Protein AF-Q8KK74-F1 (afdb_monomer_lite)

Radius of gyration: 16.55 Å; chains: 1; bounding box: 40×35×44 Å

Structure (mmCIF, N/CA/C/O backbone):
data_AF-Q8KK74-F1
#
_entry.id   AF-Q8KK74-F1
#
loop_
_atom_site.group_PDB
_atom_site.id
_atom_site.type_symbol
_atom_site.label_atom_id
_atom_site.label_alt_id
_atom_site.label_comp_id
_atom_site.label_asym_id
_atom_site.label_entity_id
_atom_site.label_seq_id
_atom_site.pdbx_PDB_ins_code
_atom_site.Cartn_x
_atom_site.Cartn_y
_atom_site.Cartn_z
_atom_site.occupancy
_atom_site.B_iso_or_equiv
_atom_site.auth_seq_id
_atom_site.auth_comp_id
_atom_site.auth_asym_id
_atom_site.auth_atom_id
_atom_site.pdbx_PDB_model_num
ATOM 1 N N . MET A 1 1 ? -18.230 -3.042 16.840 1.00 83.19 1 MET A N 1
ATOM 2 C CA . MET A 1 1 ? -16.998 -2.903 16.042 1.00 83.19 1 MET A CA 1
ATOM 3 C C . MET A 1 1 ? -16.723 -1.422 15.923 1.00 83.19 1 MET A C 1
ATOM 5 O O . MET A 1 1 ? -17.683 -0.658 15.925 1.00 83.19 1 MET A O 1
ATOM 9 N N . ASN A 1 2 ? -15.452 -1.045 15.902 1.00 95.44 2 ASN A N 1
ATOM 10 C CA . ASN A 1 2 ? -15.037 0.342 15.968 1.00 95.44 2 ASN A CA 1
ATOM 11 C C . ASN A 1 2 ? -14.976 0.956 14.569 1.00 95.44 2 ASN A C 1
ATOM 13 O O . ASN A 1 2 ? -14.497 0.286 13.650 1.00 95.44 2 ASN A O 1
ATOM 17 N N . LYS A 1 3 ? -15.427 2.203 14.400 1.00 98.06 3 LYS A N 1
ATOM 18 C CA . LYS A 1 3 ? -15.410 2.914 13.106 1.00 98.06 3 LYS A CA 1
ATOM 19 C C . LYS A 1 3 ? -14.401 4.054 13.098 1.00 98.06 3 LYS A C 1
ATOM 21 O O . LYS A 1 3 ? -14.566 5.030 13.827 1.00 98.06 3 LYS A O 1
ATOM 26 N N . PHE A 1 4 ? -13.410 3.976 12.216 1.00 98.31 4 PHE A N 1
ATOM 27 C CA . PHE A 1 4 ? -12.365 4.992 12.086 1.00 98.31 4 PHE A CA 1
ATOM 28 C C . PHE A 1 4 ? -12.339 5.563 10.679 1.00 98.31 4 PHE A C 1
ATOM 30 O O . PHE A 1 4 ? -12.296 4.812 9.704 1.00 98.31 4 PHE A O 1
ATOM 37 N N . ARG A 1 5 ? -12.350 6.891 10.567 1.00 97.44 5 ARG A N 1
ATOM 38 C CA . ARG A 1 5 ? -12.157 7.562 9.281 1.00 97.44 5 ARG A CA 1
ATOM 39 C C . ARG A 1 5 ? -10.672 7.689 8.993 1.00 97.44 5 ARG A C 1
ATOM 41 O O . ARG A 1 5 ? -9.913 8.079 9.874 1.00 97.44 5 ARG A O 1
ATOM 48 N N . ILE A 1 6 ? -10.286 7.402 7.760 1.00 97.44 6 ILE A N 1
ATOM 49 C CA . ILE A 1 6 ? -8.943 7.658 7.259 1.00 97.44 6 ILE A CA 1
ATOM 50 C C . ILE A 1 6 ? -8.976 8.985 6.506 1.00 97.44 6 ILE A C 1
ATOM 52 O O . ILE A 1 6 ? -9.812 9.184 5.623 1.00 97.44 6 ILE A O 1
ATOM 56 N N . THR A 1 7 ? -8.094 9.901 6.885 1.00 95.44 7 THR A N 1
ATOM 57 C CA . THR A 1 7 ? -7.970 11.227 6.268 1.00 95.44 7 THR A CA 1
ATOM 58 C C . THR A 1 7 ? -6.526 11.491 5.883 1.00 95.44 7 THR A C 1
ATOM 60 O O . THR A 1 7 ? -5.614 10.846 6.392 1.00 95.44 7 THR A O 1
ATOM 63 N N . HIS A 1 8 ? -6.295 12.463 5.010 1.00 92.69 8 HIS A N 1
ATOM 64 C CA . HIS A 1 8 ? -4.955 12.962 4.746 1.00 92.69 8 HIS A CA 1
ATOM 65 C C . HIS A 1 8 ? -4.947 14.492 4.811 1.00 92.69 8 HIS A C 1
ATOM 67 O O . HIS A 1 8 ? -5.739 15.157 4.140 1.00 92.69 8 HIS A O 1
ATOM 73 N N . THR A 1 9 ? -4.019 15.073 5.578 1.00 89.88 9 THR A N 1
ATOM 74 C CA . THR A 1 9 ? -3.885 16.534 5.748 1.00 89.88 9 THR A CA 1
ATOM 75 C C . THR A 1 9 ? -3.858 17.273 4.400 1.00 89.88 9 THR A C 1
ATOM 77 O O . THR A 1 9 ? -4.475 18.330 4.234 1.00 89.88 9 THR A O 1
ATOM 80 N N . TYR A 1 10 ? -3.196 16.671 3.407 1.00 84.50 10 TYR A N 1
ATOM 81 C CA . TYR A 1 10 ? -3.043 17.200 2.047 1.00 84.50 10 TYR A CA 1
ATOM 82 C C . TYR A 1 10 ? -4.032 16.626 1.015 1.00 84.50 10 TYR A C 1
ATOM 84 O O . TYR A 1 10 ? -3.791 16.732 -0.185 1.00 84.50 10 TYR A O 1
ATOM 92 N N . ALA A 1 11 ? -5.137 16.015 1.453 1.00 84.06 11 ALA A N 1
ATOM 93 C CA . ALA A 1 11 ? -6.141 15.452 0.554 1.00 84.06 11 ALA A CA 1
ATOM 94 C C . ALA A 1 11 ? -6.681 16.505 -0.424 1.00 84.06 11 ALA A C 1
ATOM 96 O O . ALA A 1 11 ? -7.220 17.541 -0.019 1.00 84.06 11 ALA A O 1
ATOM 97 N N . ILE A 1 12 ? -6.587 16.207 -1.722 1.00 77.94 12 ILE A N 1
ATOM 98 C CA . ILE A 1 12 ? -7.137 17.062 -2.784 1.00 77.94 12 ILE A CA 1
ATOM 99 C C . ILE A 1 12 ? -8.673 17.006 -2.765 1.00 77.94 12 ILE A C 1
ATOM 101 O O . ILE A 1 12 ? -9.338 18.017 -2.983 1.00 77.94 12 ILE A O 1
ATOM 105 N N . ARG A 1 13 ? -9.252 15.832 -2.471 1.00 80.50 13 ARG A N 1
ATOM 106 C CA . ARG A 1 13 ? -10.704 15.590 -2.446 1.00 80.50 13 ARG A CA 1
ATOM 107 C C . ARG A 1 13 ? -11.219 15.424 -1.020 1.00 80.50 13 ARG A C 1
ATOM 109 O O . ARG A 1 13 ? -11.520 14.324 -0.579 1.00 80.50 13 ARG A O 1
ATOM 116 N N . LYS A 1 14 ? -11.352 16.537 -0.298 1.00 78.50 14 LYS A N 1
ATOM 117 C CA . LYS A 1 14 ? -11.793 16.534 1.112 1.00 78.50 14 LYS A CA 1
ATOM 118 C C . LYS A 1 14 ? -13.230 16.046 1.335 1.00 78.50 14 LYS A C 1
ATOM 120 O O . LYS A 1 14 ? -13.586 15.705 2.463 1.00 78.50 14 LYS A O 1
ATOM 125 N N . ASP A 1 15 ? -14.046 16.039 0.282 1.00 82.94 15 ASP A N 1
ATOM 126 C CA . ASP A 1 15 ? -15.440 15.595 0.349 1.00 82.94 15 ASP A CA 1
ATOM 127 C C . ASP A 1 15 ? -15.602 14.076 0.287 1.00 82.94 15 ASP A C 1
ATOM 129 O O . ASP A 1 15 ? -16.640 13.575 0.746 1.00 82.94 15 ASP A O 1
ATOM 133 N N . ASP A 1 16 ? -14.589 13.367 -0.226 1.00 90.81 16 ASP A N 1
ATOM 134 C CA . ASP A 1 16 ? -14.568 11.912 -0.247 1.00 90.81 16 ASP A CA 1
ATOM 135 C C . ASP A 1 16 ? -14.538 11.383 1.197 1.00 90.81 16 ASP A C 1
ATOM 137 O O . ASP A 1 16 ? -13.915 11.945 2.108 1.00 90.81 16 ASP A O 1
ATOM 141 N N . PHE A 1 17 ? -15.266 10.293 1.423 1.00 95.06 17 PHE A N 1
ATOM 142 C CA . PHE A 1 17 ? -15.373 9.672 2.732 1.00 95.06 17 PHE A CA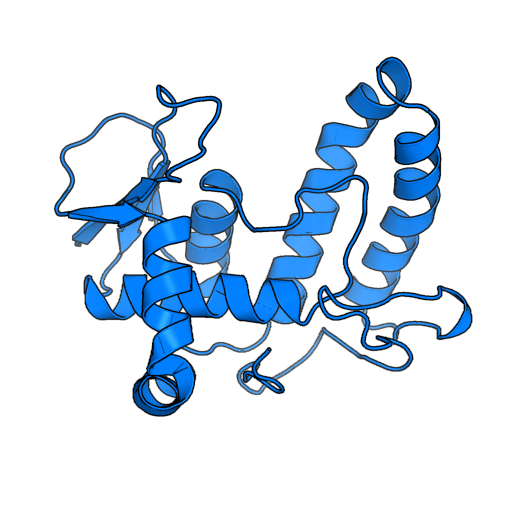 1
ATOM 143 C C . PHE A 1 17 ? -14.773 8.273 2.668 1.00 95.06 17 PHE A C 1
ATOM 145 O O . PHE A 1 17 ? -15.274 7.412 1.953 1.00 95.06 17 PHE A O 1
ATOM 152 N N . TYR A 1 18 ? -13.699 8.058 3.423 1.00 97.12 18 TYR A N 1
ATOM 153 C CA . TYR A 1 18 ? -13.003 6.781 3.514 1.00 97.12 18 TYR A CA 1
ATOM 154 C C . TYR A 1 18 ? -12.904 6.389 4.983 1.00 97.12 18 TYR A C 1
ATOM 156 O O . TYR A 1 18 ? -12.304 7.096 5.791 1.00 97.12 18 TYR A O 1
ATOM 164 N N . ALA A 1 19 ? -13.531 5.282 5.353 1.00 97.94 19 ALA A N 1
ATOM 165 C CA . ALA A 1 19 ? -13.515 4.776 6.714 1.00 97.94 19 ALA A CA 1
ATOM 166 C C . ALA A 1 19 ? -13.423 3.251 6.734 1.00 97.94 19 ALA A C 1
ATOM 168 O O . ALA A 1 19 ? -13.709 2.569 5.748 1.00 97.94 19 ALA A O 1
ATOM 169 N N . ILE A 1 20 ? -13.023 2.727 7.887 1.00 98.44 20 ILE A N 1
ATOM 170 C CA . ILE A 1 20 ? -12.974 1.298 8.169 1.00 98.44 20 ILE A CA 1
ATOM 171 C C . ILE A 1 20 ? -13.778 0.968 9.421 1.00 98.44 20 ILE A C 1
ATOM 173 O O . ILE A 1 20 ? -13.791 1.733 10.386 1.00 98.44 20 ILE A O 1
ATOM 177 N N . GLU A 1 21 ? -14.404 -0.202 9.420 1.00 98.50 21 GLU A N 1
ATOM 178 C CA . GLU A 1 21 ? -14.995 -0.826 10.599 1.00 98.50 21 GLU A CA 1
ATOM 179 C C . GLU A 1 21 ? -14.202 -2.082 10.978 1.00 98.50 21 GLU A C 1
ATOM 181 O O . GLU A 1 21 ? -13.965 -2.965 10.155 1.00 98.50 21 GLU A O 1
ATOM 186 N N . THR A 1 22 ? -13.737 -2.156 12.225 1.00 98.06 22 THR A N 1
ATOM 187 C CA . THR A 1 22 ? -12.794 -3.192 12.676 1.00 98.06 22 THR A CA 1
ATOM 188 C C . THR A 1 22 ? -12.950 -3.502 14.164 1.00 98.06 22 THR A C 1
ATOM 190 O O . THR A 1 22 ? -13.536 -2.737 14.923 1.00 98.06 22 THR A O 1
ATOM 193 N N . THR A 1 23 ? -12.436 -4.642 14.620 1.00 97.62 23 THR A N 1
ATOM 194 C CA . THR A 1 23 ? -12.325 -4.958 16.055 1.00 97.62 23 THR A CA 1
ATOM 195 C C . THR A 1 23 ? -11.073 -4.362 16.700 1.00 97.62 23 THR A C 1
ATOM 197 O O . THR A 1 23 ? -10.929 -4.429 17.918 1.00 97.62 23 THR A O 1
ATOM 200 N N . MET A 1 24 ? -10.158 -3.803 15.902 1.00 97.44 24 MET A N 1
ATOM 201 C CA . MET A 1 24 ? -8.934 -3.169 16.390 1.00 97.44 24 MET A CA 1
ATOM 202 C C . MET A 1 24 ? -9.250 -1.909 17.205 1.00 97.44 24 MET A C 1
ATOM 204 O O . MET A 1 24 ? -10.192 -1.171 16.907 1.00 97.44 24 MET A O 1
ATOM 208 N N . SER A 1 25 ? -8.448 -1.643 18.234 1.00 97.31 25 SER A N 1
ATOM 209 C CA . SER A 1 25 ? -8.489 -0.371 18.961 1.00 97.31 25 SER A CA 1
ATOM 210 C C . SER A 1 25 ? -7.903 0.768 18.121 1.00 97.31 25 SER A C 1
ATOM 212 O O . SER A 1 25 ? -7.136 0.526 17.187 1.00 97.31 25 SER A O 1
ATOM 214 N N . LEU A 1 26 ? -8.182 2.024 18.491 1.00 96.81 26 LEU A N 1
ATOM 215 C CA . LEU A 1 26 ? -7.591 3.191 17.823 1.00 96.81 26 LEU A CA 1
ATOM 216 C C . LEU A 1 26 ? -6.053 3.131 17.806 1.00 96.81 26 LEU A C 1
ATOM 218 O O . LEU A 1 26 ? -5.433 3.438 16.792 1.00 96.81 26 LEU A O 1
ATOM 222 N N . ARG A 1 27 ? -5.423 2.683 18.903 1.00 95.62 27 ARG A N 1
ATOM 223 C CA . ARG A 1 27 ? -3.962 2.522 18.965 1.00 95.62 27 ARG A CA 1
ATOM 224 C C . ARG A 1 27 ? -3.470 1.502 17.942 1.00 95.62 27 ARG A C 1
ATOM 226 O O . ARG A 1 27 ? -2.526 1.793 17.216 1.00 95.62 27 ARG A O 1
ATOM 233 N N . GLN A 1 28 ? -4.129 0.349 17.852 1.00 97.06 28 GLN A N 1
ATOM 234 C CA . GLN A 1 28 ? -3.775 -0.682 16.878 1.00 97.06 28 GLN A CA 1
ATOM 235 C C . GLN A 1 28 ? -3.965 -0.193 15.440 1.00 97.06 28 GLN A C 1
ATOM 237 O O . GLN A 1 28 ? -3.129 -0.494 14.596 1.00 97.06 28 GLN A O 1
ATOM 242 N N . VAL A 1 29 ? -5.018 0.583 15.157 1.00 97.62 29 VAL A N 1
ATOM 243 C CA . VAL A 1 29 ? -5.223 1.184 13.830 1.00 97.62 29 VAL A CA 1
ATOM 244 C C . VAL A 1 29 ? -4.126 2.197 13.510 1.00 97.62 29 VAL A C 1
ATOM 246 O O . VAL A 1 29 ? -3.545 2.113 12.435 1.00 97.62 29 VAL A O 1
ATOM 249 N N . ASN A 1 30 ? -3.769 3.089 14.439 1.00 96.62 30 ASN A N 1
ATOM 250 C CA . ASN A 1 30 ? -2.662 4.033 14.243 1.00 96.62 30 ASN A CA 1
ATOM 251 C C . ASN A 1 30 ? -1.343 3.313 13.922 1.00 96.62 30 ASN A C 1
ATOM 253 O O . ASN A 1 30 ? -0.663 3.663 12.957 1.00 96.62 30 ASN A O 1
ATOM 257 N N . VAL A 1 31 ? -1.005 2.270 14.688 1.00 96.00 31 VAL A N 1
ATOM 258 C CA . VAL A 1 31 ? 0.207 1.471 14.451 1.00 96.00 31 VAL A CA 1
ATOM 259 C C . VAL A 1 31 ? 0.127 0.744 13.107 1.00 96.00 31 VAL A C 1
ATOM 261 O O . VAL A 1 31 ? 1.095 0.767 12.354 1.00 96.00 31 VAL A O 1
ATOM 264 N N . ALA A 1 32 ? -1.022 0.155 12.764 1.00 96.94 32 ALA A N 1
ATOM 265 C CA . ALA A 1 32 ? -1.195 -0.568 11.508 1.00 96.94 32 ALA A CA 1
ATOM 266 C C . ALA A 1 32 ? -1.088 0.335 10.278 1.00 96.94 32 ALA A C 1
ATOM 268 O O . ALA A 1 32 ? -0.391 -0.005 9.327 1.00 96.94 32 ALA A O 1
ATOM 269 N N . VAL A 1 33 ? -1.722 1.505 10.319 1.00 96.94 33 VAL A N 1
ATOM 270 C CA . VAL A 1 33 ? -1.661 2.499 9.244 1.00 96.94 33 VAL A CA 1
ATOM 271 C C . VAL A 1 33 ? -0.229 3.001 9.044 1.00 96.94 33 VAL A C 1
ATOM 273 O O . VAL A 1 33 ? 0.247 3.045 7.912 1.00 96.94 33 VAL A O 1
ATOM 276 N N . ALA A 1 34 ? 0.491 3.315 10.125 1.00 95.06 34 ALA A N 1
ATOM 277 C CA . ALA A 1 34 ? 1.889 3.735 10.027 1.00 95.06 34 ALA A CA 1
ATOM 278 C C . ALA A 1 34 ? 2.787 2.610 9.498 1.00 95.06 34 ALA A C 1
ATOM 280 O O . ALA A 1 34 ? 3.619 2.842 8.627 1.00 95.06 34 ALA A O 1
ATOM 281 N N . TYR A 1 35 ? 2.580 1.380 9.973 1.00 95.88 35 TYR A N 1
ATOM 282 C CA . TYR A 1 35 ? 3.291 0.208 9.477 1.00 95.88 35 TYR A CA 1
ATOM 283 C C . TYR A 1 35 ? 3.095 0.015 7.969 1.00 95.88 35 TYR A C 1
ATOM 285 O O . TYR A 1 35 ? 4.087 -0.147 7.266 1.00 95.88 35 TYR A O 1
ATOM 293 N N . LEU A 1 36 ? 1.867 0.110 7.444 1.00 96.38 36 LEU A N 1
ATOM 294 C CA . LEU A 1 36 ? 1.625 0.021 5.997 1.00 96.38 36 LEU A CA 1
ATOM 295 C C . LEU A 1 36 ? 2.400 1.093 5.218 1.00 96.38 36 LEU A C 1
ATOM 297 O O . LEU A 1 36 ? 3.001 0.779 4.192 1.00 96.38 36 LEU A O 1
ATOM 301 N N . GLN A 1 37 ? 2.440 2.328 5.726 1.00 94.25 37 GLN A N 1
ATOM 302 C CA . GLN A 1 37 ? 3.200 3.419 5.113 1.00 94.25 37 GLN A CA 1
ATOM 303 C C . GLN A 1 37 ? 4.715 3.150 5.128 1.00 94.25 37 GLN A C 1
ATOM 305 O O . GLN A 1 37 ? 5.391 3.348 4.121 1.00 94.25 37 GLN A O 1
ATOM 310 N N . PHE A 1 38 ? 5.259 2.658 6.244 1.00 93.69 38 PHE A N 1
ATOM 311 C CA . PHE A 1 38 ? 6.677 2.309 6.341 1.00 93.69 38 PHE A CA 1
ATOM 312 C C . PHE A 1 38 ? 7.049 1.131 5.434 1.00 93.69 38 PHE A C 1
ATOM 314 O O . PHE A 1 38 ? 8.098 1.152 4.794 1.00 93.69 38 PHE A O 1
ATOM 321 N N . MET A 1 39 ? 6.186 0.115 5.348 1.00 94.31 39 MET A N 1
ATOM 322 C CA . MET A 1 39 ? 6.386 -1.006 4.431 1.00 94.31 39 MET A CA 1
ATOM 323 C C . MET A 1 39 ? 6.344 -0.538 2.978 1.00 94.31 39 MET A C 1
ATOM 325 O O . MET A 1 39 ? 7.214 -0.924 2.208 1.00 94.31 39 MET A O 1
ATOM 329 N N . HIS A 1 40 ? 5.404 0.343 2.618 1.00 95.00 40 HIS A N 1
ATOM 330 C CA . HIS A 1 40 ? 5.335 0.944 1.286 1.00 95.00 40 HIS A CA 1
ATOM 331 C C . HIS A 1 40 ? 6.649 1.628 0.891 1.00 95.00 40 HIS A C 1
ATOM 333 O O . HIS A 1 40 ? 7.157 1.398 -0.200 1.00 95.00 40 HIS A O 1
ATOM 339 N N . PHE A 1 41 ? 7.249 2.406 1.789 1.00 92.44 41 PHE A N 1
ATOM 340 C CA . PHE A 1 41 ? 8.514 3.082 1.502 1.00 92.44 41 PHE A CA 1
ATOM 341 C C . PHE A 1 41 ? 9.719 2.135 1.356 1.00 92.44 41 PHE A C 1
ATOM 343 O O . PHE A 1 41 ? 10.687 2.499 0.694 1.00 92.44 41 PHE A O 1
ATOM 350 N N . ASN A 1 42 ? 9.654 0.922 1.918 1.00 91.19 42 ASN A N 1
ATOM 351 C CA . ASN A 1 42 ? 10.663 -0.132 1.735 1.00 91.19 42 ASN A CA 1
ATOM 352 C C . ASN A 1 42 ? 10.474 -0.934 0.427 1.00 91.19 42 ASN A C 1
ATOM 354 O O . ASN A 1 42 ? 11.281 -1.816 0.118 1.00 91.19 42 ASN A O 1
ATOM 358 N N . LEU A 1 43 ? 9.405 -0.672 -0.328 1.00 94.25 43 LEU A N 1
ATOM 359 C CA . LEU A 1 43 ? 9.117 -1.309 -1.613 1.00 94.25 43 LEU A CA 1
ATOM 360 C C . LEU A 1 43 ? 9.587 -0.434 -2.785 1.00 94.25 43 LEU A C 1
ATOM 362 O O . LEU A 1 43 ? 9.809 0.762 -2.602 1.00 94.25 43 LEU A O 1
ATOM 366 N N . PRO A 1 44 ? 9.733 -1.011 -3.996 1.00 94.88 44 PRO A N 1
ATOM 367 C CA . PRO A 1 44 ? 10.053 -0.253 -5.199 1.00 94.88 44 PRO A CA 1
ATOM 368 C C . PRO A 1 44 ? 9.115 0.939 -5.405 1.00 94.88 44 PRO A C 1
ATOM 370 O O . PRO A 1 44 ? 7.893 0.786 -5.381 1.00 94.88 44 PRO A O 1
ATOM 373 N N . SER A 1 45 ? 9.703 2.107 -5.651 1.00 93.56 45 SER A N 1
ATOM 374 C CA . SER A 1 45 ? 8.980 3.331 -5.991 1.00 93.56 45 SER A CA 1
ATOM 375 C C . SER A 1 45 ? 8.756 3.442 -7.502 1.00 93.56 45 SER A C 1
ATOM 377 O O . SER A 1 45 ? 9.572 2.991 -8.311 1.00 93.56 45 SER A O 1
ATOM 379 N N . PHE A 1 46 ? 7.628 4.034 -7.894 1.00 95.31 46 PHE A N 1
ATOM 380 C CA . PHE A 1 46 ? 7.227 4.179 -9.293 1.00 95.31 46 PHE A CA 1
ATOM 381 C C . PHE A 1 46 ? 6.709 5.596 -9.539 1.00 95.31 46 PHE A C 1
ATOM 383 O O . PHE A 1 46 ? 5.757 6.012 -8.885 1.00 95.31 46 PHE A O 1
ATOM 390 N N . ASN A 1 47 ? 7.271 6.327 -10.507 1.00 93.69 47 ASN A N 1
ATOM 391 C CA . ASN A 1 47 ? 6.957 7.755 -10.683 1.00 93.69 47 ASN A CA 1
ATOM 392 C C . ASN A 1 47 ? 5.530 8.003 -11.184 1.00 93.69 47 ASN A C 1
ATOM 394 O O . ASN A 1 47 ? 5.012 9.115 -11.097 1.00 93.69 47 ASN A O 1
ATOM 398 N N . PHE A 1 48 ? 4.905 6.984 -11.775 1.00 94.25 48 PHE A N 1
ATOM 399 C CA . PHE A 1 48 ? 3.526 7.061 -12.242 1.00 94.25 48 PHE A CA 1
ATOM 400 C C . PHE A 1 48 ? 2.495 6.849 -11.121 1.00 94.25 48 PHE A C 1
ATOM 402 O O . PHE A 1 48 ? 1.300 6.968 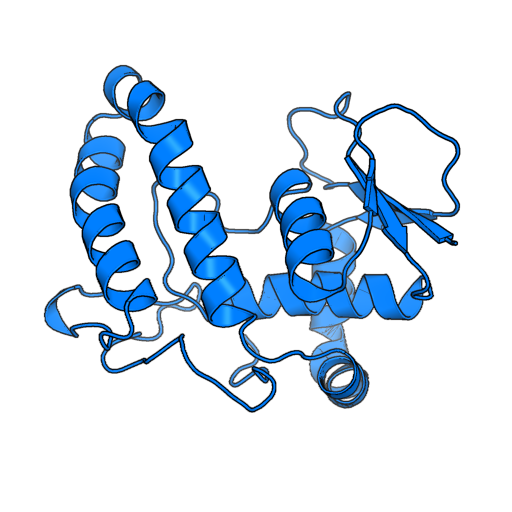-11.386 1.00 94.25 48 PHE A O 1
ATOM 409 N N . LEU A 1 49 ? 2.929 6.541 -9.894 1.00 93.75 49 LEU A N 1
ATOM 410 C CA . LEU A 1 49 ? 2.089 6.405 -8.701 1.00 93.75 49 LEU A CA 1
ATOM 411 C C . LEU A 1 49 ? 2.445 7.481 -7.669 1.00 93.75 49 LEU A C 1
ATOM 413 O O . LEU A 1 49 ? 3.456 8.169 -7.793 1.00 93.75 49 LEU A O 1
ATOM 417 N N . ASN A 1 50 ? 1.590 7.636 -6.656 1.00 88.50 50 ASN A N 1
ATOM 418 C CA . ASN A 1 50 ? 1.886 8.522 -5.534 1.00 88.50 50 ASN A CA 1
ATOM 419 C C . ASN A 1 50 ? 3.094 7.998 -4.748 1.00 88.50 50 ASN A C 1
ATOM 421 O O . ASN A 1 50 ? 3.320 6.793 -4.646 1.00 88.50 50 ASN A O 1
ATOM 425 N N . ASP A 1 51 ? 3.842 8.923 -4.162 1.00 85.19 51 ASP A N 1
ATOM 426 C CA . ASP A 1 51 ? 5.002 8.646 -3.321 1.00 85.19 51 ASP A CA 1
ATOM 427 C C . ASP A 1 51 ? 4.629 8.034 -1.963 1.00 85.19 51 ASP A C 1
ATOM 429 O O . ASP A 1 51 ? 5.465 7.378 -1.348 1.00 85.19 51 ASP A O 1
ATOM 433 N N . GLY A 1 52 ? 3.376 8.171 -1.520 1.00 89.62 52 GLY A N 1
ATOM 434 C CA . GLY A 1 52 ? 2.821 7.526 -0.329 1.00 89.62 52 GLY A CA 1
ATOM 435 C C . GLY A 1 52 ? 1.432 6.917 -0.544 1.00 89.62 52 GLY A C 1
ATOM 436 O O . GLY A 1 52 ? 0.796 7.131 -1.578 1.00 89.62 52 GLY A O 1
ATOM 437 N N . LEU A 1 53 ? 0.947 6.170 0.456 1.00 93.19 53 LEU A N 1
ATOM 438 C CA . LEU A 1 53 ? -0.408 5.623 0.438 1.00 93.19 53 LEU A CA 1
ATOM 439 C C . LEU A 1 53 ? -1.412 6.748 0.713 1.00 93.19 53 LEU A C 1
ATOM 441 O O . LEU A 1 53 ? -1.289 7.472 1.701 1.00 93.19 53 LEU A O 1
ATOM 445 N N . CYS A 1 54 ? -2.426 6.877 -0.139 1.00 93.31 54 CYS A N 1
ATOM 446 C CA . CYS A 1 54 ? -3.563 7.760 0.108 1.00 93.31 54 CYS A CA 1
ATOM 447 C C . CYS A 1 54 ? -4.675 7.043 0.887 1.00 93.31 54 CYS A C 1
ATOM 449 O O . CYS A 1 54 ? -4.607 5.848 1.180 1.00 93.31 54 CYS A O 1
ATOM 451 N N . GLU A 1 55 ? -5.736 7.771 1.228 1.00 95.19 55 GLU A N 1
ATOM 452 C CA . GLU A 1 55 ? -6.832 7.265 2.055 1.00 95.19 55 GLU A CA 1
ATOM 453 C C . GLU A 1 55 ? -7.492 6.022 1.456 1.00 95.19 55 GLU A C 1
ATOM 455 O O . GLU A 1 55 ? -7.731 5.049 2.173 1.00 95.19 55 GLU A O 1
ATOM 460 N N . LEU A 1 56 ? -7.733 6.032 0.139 1.00 94.12 56 LEU A N 1
ATOM 461 C CA . LEU A 1 56 ? -8.290 4.887 -0.582 1.00 94.12 56 LEU A CA 1
ATOM 462 C C . LEU A 1 56 ? -7.358 3.669 -0.504 1.00 94.12 56 LEU A C 1
ATOM 464 O O . LEU A 1 56 ? -7.827 2.548 -0.304 1.00 94.12 56 LEU A O 1
ATOM 468 N N . ASP A 1 57 ? -6.049 3.883 -0.635 1.00 95.62 57 ASP A N 1
ATOM 469 C CA . ASP A 1 57 ? -5.064 2.802 -0.579 1.00 95.62 57 ASP A CA 1
ATOM 470 C C . ASP A 1 57 ? -5.076 2.147 0.802 1.00 95.62 57 ASP A C 1
ATOM 472 O O . ASP A 1 57 ? -5.151 0.923 0.927 1.00 95.62 57 ASP A O 1
ATOM 476 N N . VAL A 1 58 ? -5.085 2.968 1.853 1.00 96.94 58 VAL A N 1
ATOM 477 C CA . VAL A 1 58 ? -5.069 2.490 3.234 1.00 96.94 58 VAL A CA 1
ATOM 478 C C . VAL A 1 58 ? -6.336 1.713 3.573 1.00 96.94 58 VAL A C 1
ATOM 480 O O . VAL A 1 58 ? -6.219 0.636 4.152 1.00 96.94 58 VAL A O 1
ATOM 483 N N . ILE A 1 59 ? -7.538 2.166 3.196 1.00 97.69 59 ILE A N 1
ATOM 484 C CA . ILE A 1 59 ? -8.760 1.391 3.494 1.00 97.69 59 ILE A CA 1
ATOM 485 C C . ILE A 1 59 ? -8.784 0.038 2.763 1.00 97.69 59 ILE A C 1
ATOM 487 O O . ILE A 1 59 ? -9.222 -0.958 3.343 1.00 97.69 59 ILE A O 1
ATOM 491 N N . VAL A 1 60 ? -8.266 -0.029 1.529 1.00 97.81 60 VAL A N 1
ATOM 492 C CA . VAL A 1 60 ? -8.179 -1.276 0.750 1.00 97.81 60 VAL A CA 1
ATOM 493 C C . VAL A 1 60 ? -7.171 -2.233 1.380 1.00 97.81 60 VAL A C 1
ATOM 495 O O . VAL A 1 60 ? -7.465 -3.416 1.558 1.00 97.81 60 VAL A O 1
ATOM 498 N N . LEU A 1 61 ? -6.001 -1.732 1.775 1.00 98.12 61 LEU A N 1
ATOM 499 C CA . LEU A 1 61 ? -4.974 -2.535 2.435 1.00 98.12 61 LEU A CA 1
ATOM 500 C C . LEU A 1 61 ? -5.414 -2.986 3.831 1.00 98.12 61 LEU A C 1
ATOM 502 O O . LEU A 1 61 ? -5.198 -4.141 4.193 1.00 98.12 61 LEU A O 1
ATOM 506 N N . MET A 1 62 ? -6.103 -2.129 4.588 1.00 98.31 62 MET A N 1
ATOM 507 C CA . MET A 1 62 ? -6.664 -2.491 5.891 1.00 98.31 62 MET A CA 1
ATOM 508 C C . MET A 1 62 ? -7.708 -3.606 5.774 1.00 98.31 62 MET A C 1
ATOM 510 O O . MET A 1 62 ? -7.734 -4.521 6.600 1.00 98.31 62 MET A O 1
ATOM 514 N N . HIS A 1 63 ? -8.530 -3.573 4.724 1.00 98.00 63 HIS A N 1
ATOM 515 C CA . HIS A 1 63 ? -9.443 -4.664 4.399 1.00 98.00 63 HIS A CA 1
ATOM 516 C C . HIS A 1 63 ? -8.696 -5.950 4.044 1.00 98.00 63 HIS A C 1
ATOM 518 O O . HIS A 1 63 ? -8.944 -6.996 4.641 1.00 98.00 63 HIS A O 1
ATOM 524 N N . ARG A 1 64 ? -7.749 -5.868 3.106 1.00 96.75 64 ARG A N 1
ATOM 525 C CA . ARG A 1 64 ? -7.022 -7.026 2.574 1.00 96.75 64 ARG A CA 1
ATOM 526 C C . ARG A 1 64 ? -6.169 -7.732 3.631 1.00 96.75 64 ARG A C 1
ATOM 528 O O . ARG A 1 64 ? -6.126 -8.956 3.648 1.00 96.75 64 ARG A O 1
ATOM 535 N N . ILE A 1 65 ? -5.502 -6.973 4.499 1.00 96.75 65 ILE A N 1
ATOM 536 C CA . ILE A 1 65 ? -4.495 -7.492 5.437 1.00 96.75 65 ILE A CA 1
ATOM 537 C C . ILE A 1 65 ? -5.100 -7.784 6.816 1.00 96.75 65 ILE A C 1
ATOM 539 O O . ILE A 1 65 ? -4.746 -8.782 7.444 1.00 96.75 65 ILE A O 1
ATOM 543 N N . TYR A 1 66 ? -6.019 -6.938 7.296 1.00 96.88 66 TYR A N 1
ATOM 544 C CA . TYR A 1 66 ? -6.585 -7.046 8.650 1.00 96.88 66 TYR A CA 1
ATOM 545 C C . TYR A 1 66 ? -8.071 -7.413 8.672 1.00 96.88 66 TYR A C 1
ATOM 547 O O . TYR A 1 66 ? -8.650 -7.508 9.753 1.00 96.88 66 TYR A O 1
ATOM 555 N N . GLY A 1 67 ? -8.705 -7.618 7.514 1.00 97.00 67 GLY A N 1
ATOM 556 C CA . GLY A 1 67 ? -10.121 -7.980 7.431 1.00 97.00 67 GLY A CA 1
ATOM 557 C C . GLY A 1 67 ? -11.073 -6.852 7.835 1.00 97.00 67 GLY A C 1
ATOM 558 O O . GLY A 1 67 ? -12.222 -7.122 8.181 1.00 97.00 67 GLY A O 1
ATOM 559 N N . ALA A 1 68 ? -10.615 -5.596 7.825 1.00 98.00 68 ALA A N 1
ATOM 560 C CA . ALA A 1 68 ? -11.471 -4.456 8.131 1.00 98.00 68 ALA A CA 1
ATOM 561 C C . ALA A 1 68 ? -12.588 -4.307 7.082 1.00 98.00 68 ALA A C 1
ATOM 563 O O . ALA A 1 68 ? -12.379 -4.553 5.895 1.00 98.00 68 ALA A O 1
ATOM 564 N N . TYR A 1 69 ? -13.781 -3.892 7.493 1.00 98.31 69 TYR A N 1
ATOM 565 C CA . TYR A 1 69 ? -14.873 -3.607 6.568 1.00 98.31 69 TYR A CA 1
ATOM 566 C C . TYR A 1 69 ? -14.741 -2.183 6.019 1.00 98.31 69 TYR A C 1
ATOM 568 O O . TYR A 1 69 ? -14.563 -1.240 6.788 1.00 98.31 69 TYR A O 1
ATOM 576 N N . VAL A 1 70 ? -14.809 -2.027 4.696 1.00 98.06 70 VAL A N 1
ATOM 577 C CA . VAL A 1 70 ? -14.654 -0.729 4.022 1.00 98.06 70 VAL A CA 1
ATOM 578 C C . VAL A 1 70 ? -15.968 0.041 4.038 1.00 98.06 70 VAL A C 1
ATOM 580 O O . VAL A 1 70 ? -17.009 -0.495 3.666 1.00 98.06 70 VAL A O 1
ATOM 583 N N . ILE A 1 71 ? -15.905 1.320 4.404 1.00 97.44 71 ILE A N 1
ATOM 584 C CA . ILE A 1 71 ? -17.044 2.233 4.400 1.00 97.44 71 ILE A CA 1
ATOM 585 C C . ILE A 1 71 ? -16.693 3.464 3.564 1.00 97.44 71 ILE A C 1
ATOM 587 O O . ILE A 1 71 ? -15.756 4.194 3.886 1.00 97.44 71 ILE A O 1
ATOM 591 N N . THR A 1 72 ? -17.476 3.713 2.514 1.00 95.50 72 THR A N 1
ATOM 592 C CA . THR A 1 72 ? -17.342 4.904 1.655 1.00 95.50 72 THR A CA 1
ATOM 593 C C . THR A 1 72 ? -18.509 5.882 1.777 1.00 95.50 72 THR A C 1
ATOM 595 O O . THR A 1 72 ? -18.431 7.010 1.298 1.00 95.50 72 THR A O 1
ATOM 598 N N . ASP A 1 73 ? -19.588 5.474 2.445 1.00 94.88 73 ASP A N 1
ATOM 599 C CA . ASP A 1 73 ? -20.731 6.334 2.734 1.00 94.88 73 ASP A CA 1
ATOM 600 C C . ASP A 1 73 ? -20.550 7.037 4.077 1.00 94.88 73 ASP A C 1
ATOM 602 O O . ASP A 1 73 ? -20.060 6.456 5.049 1.00 94.88 73 ASP A O 1
ATOM 606 N N . ARG A 1 74 ? -20.990 8.297 4.156 1.00 94.00 74 ARG A N 1
ATOM 607 C CA . ARG A 1 74 ? -20.895 9.085 5.390 1.00 94.00 74 ARG A CA 1
ATOM 608 C C . ARG A 1 74 ? -21.672 8.404 6.518 1.00 94.00 74 ARG A C 1
ATOM 610 O O . ARG A 1 74 ? -22.887 8.242 6.448 1.00 94.00 74 ARG A O 1
ATOM 617 N N . THR A 1 75 ? -20.962 8.071 7.588 1.00 94.06 75 THR A N 1
ATOM 618 C CA . THR A 1 75 ? -21.500 7.458 8.809 1.00 94.06 75 THR A CA 1
ATOM 619 C C . THR A 1 75 ? -20.909 8.145 10.037 1.00 94.06 75 THR A C 1
ATOM 621 O O . THR A 1 75 ? -19.884 8.819 9.949 1.00 94.06 75 THR A O 1
ATOM 624 N N . ALA A 1 76 ? -21.528 7.942 11.201 1.00 95.69 76 ALA A N 1
ATOM 625 C CA . ALA A 1 76 ? -20.887 8.250 12.473 1.00 95.69 76 ALA A CA 1
ATOM 626 C C . ALA A 1 76 ? -19.590 7.434 12.630 1.00 95.69 76 ALA A C 1
ATOM 628 O O . ALA A 1 76 ? -19.564 6.241 12.303 1.00 95.69 76 ALA A O 1
ATOM 629 N N . ILE A 1 77 ? -18.547 8.098 13.127 1.00 96.94 77 ILE A N 1
ATOM 630 C CA . ILE A 1 77 ? -17.205 7.559 13.374 1.00 96.94 77 ILE A CA 1
ATOM 631 C C . ILE A 1 77 ? -16.812 7.816 14.828 1.00 96.94 77 ILE A C 1
ATOM 633 O O . ILE A 1 77 ? -17.314 8.750 15.452 1.00 96.94 77 ILE A O 1
ATOM 637 N N . GLU A 1 78 ? -15.905 7.004 15.357 1.00 96.75 78 GLU A N 1
ATOM 638 C CA . GLU A 1 78 ? -15.351 7.182 16.702 1.00 96.75 78 GLU A CA 1
ATOM 639 C C . GLU A 1 78 ? -14.164 8.134 16.718 1.00 96.75 78 GLU A C 1
ATOM 641 O O . GLU A 1 78 ? -14.024 8.932 17.642 1.00 96.75 78 GLU A O 1
ATOM 646 N N . ALA A 1 79 ? -13.303 8.041 15.707 1.00 96.81 79 ALA A N 1
ATOM 647 C CA . ALA A 1 79 ? -12.132 8.890 15.574 1.00 96.81 79 ALA A CA 1
ATOM 648 C C . ALA A 1 79 ? -11.665 8.972 14.117 1.00 96.81 79 ALA A C 1
ATOM 650 O O . ALA A 1 79 ? -12.042 8.154 13.270 1.00 96.81 79 ALA A O 1
ATOM 651 N N . GLU A 1 80 ? -10.817 9.960 13.853 1.00 96.44 80 GLU A N 1
ATOM 652 C CA . GLU A 1 80 ? -10.095 10.118 12.595 1.00 96.44 80 GLU A CA 1
ATOM 653 C C . GLU A 1 80 ? -8.633 9.691 12.782 1.00 96.44 80 GLU A C 1
ATOM 655 O O . GLU A 1 80 ? -8.032 9.921 13.835 1.00 96.44 80 GLU A O 1
ATOM 660 N N . VAL A 1 81 ? -8.073 9.062 11.753 1.00 97.06 81 VAL A N 1
ATOM 661 C CA . VAL A 1 81 ? -6.654 8.731 11.634 1.00 97.06 81 VAL A CA 1
ATOM 662 C C . VAL A 1 81 ? -6.131 9.465 10.411 1.00 97.06 81 VAL A C 1
ATOM 664 O O . VAL A 1 81 ? -6.396 9.065 9.275 1.00 97.06 81 VAL A O 1
ATOM 667 N N . ASP A 1 82 ? -5.410 10.557 10.655 1.00 96.31 82 ASP A N 1
ATOM 668 C CA . ASP A 1 82 ? -4.774 11.317 9.587 1.00 96.31 82 ASP A CA 1
ATOM 669 C C . ASP A 1 82 ? -3.448 10.673 9.196 1.00 96.31 82 ASP A C 1
ATOM 671 O O . ASP A 1 82 ? -2.561 10.518 10.034 1.00 96.31 82 ASP A O 1
ATOM 675 N N . LEU A 1 83 ? -3.309 10.297 7.928 1.00 94.88 83 LEU A N 1
ATOM 676 C CA . LEU A 1 83 ? -2.156 9.562 7.418 1.00 94.88 83 LEU A CA 1
ATOM 677 C C . LEU A 1 83 ? -0.840 10.318 7.619 1.00 94.88 83 LEU A C 1
ATOM 679 O O . LEU A 1 83 ? 0.127 9.723 8.093 1.00 94.88 83 LEU A O 1
ATOM 683 N N . TYR A 1 84 ? -0.815 11.620 7.319 1.00 91.50 84 TYR A N 1
ATOM 684 C CA . TYR A 1 84 ? 0.393 12.436 7.434 1.00 91.50 84 TYR A CA 1
ATOM 685 C C . TYR A 1 84 ? 0.800 12.608 8.899 1.00 91.50 84 TYR A C 1
ATOM 687 O O . TYR A 1 84 ? 1.929 12.290 9.276 1.00 91.50 84 TYR A O 1
ATOM 695 N N . VAL A 1 85 ? -0.144 13.040 9.743 1.00 92.75 85 VAL A N 1
ATOM 696 C CA . VAL A 1 85 ? 0.121 13.256 11.174 1.00 92.75 85 VAL A CA 1
ATOM 697 C C . VAL A 1 85 ? 0.498 11.945 11.862 1.00 92.75 85 VAL A C 1
ATOM 699 O O . VAL A 1 85 ? 1.425 11.915 12.671 1.00 92.75 85 VAL A O 1
ATOM 702 N N . ASN A 1 86 ? -0.195 10.848 11.549 1.00 92.38 86 ASN A N 1
ATOM 703 C CA . ASN A 1 86 ? 0.091 9.550 12.145 1.00 92.38 86 ASN A CA 1
ATOM 704 C C . ASN A 1 86 ? 1.475 9.038 11.730 1.00 92.38 86 ASN A C 1
ATOM 706 O O . ASN A 1 86 ? 2.224 8.579 12.592 1.00 92.38 86 ASN A O 1
ATOM 710 N N . TRP A 1 87 ? 1.833 9.142 10.446 1.00 90.75 87 TRP A N 1
ATOM 711 C CA . TRP A 1 87 ? 3.163 8.767 9.969 1.00 90.75 87 TRP A CA 1
ATOM 712 C C . TRP A 1 87 ? 4.262 9.564 10.678 1.00 90.75 87 TRP A C 1
ATOM 714 O O . TRP A 1 87 ? 5.165 8.956 11.250 1.00 90.75 87 TRP A O 1
ATOM 724 N N . GLU A 1 88 ? 4.150 10.895 10.719 1.00 90.12 88 GLU A N 1
ATOM 725 C CA . GLU A 1 88 ? 5.136 11.774 11.359 1.00 90.12 88 GLU A CA 1
ATOM 726 C C . GLU A 1 88 ? 5.303 11.429 12.849 1.00 90.12 88 GLU A C 1
ATOM 728 O O . GLU A 1 88 ? 6.415 11.203 13.333 1.00 90.12 88 GLU A O 1
ATOM 733 N N . GLN A 1 89 ? 4.189 11.290 13.575 1.00 90.56 89 GLN A N 1
ATOM 734 C CA . GLN A 1 89 ? 4.205 10.960 15.001 1.00 90.56 89 GLN A CA 1
ATOM 735 C C . GLN A 1 89 ? 4.807 9.582 15.291 1.00 90.56 89 GLN A C 1
ATOM 737 O O . GLN A 1 89 ? 5.606 9.449 16.225 1.00 90.56 89 GLN A O 1
ATOM 742 N N . GLN A 1 90 ? 4.418 8.555 14.525 1.00 87.81 90 GLN A N 1
ATOM 743 C CA . GLN A 1 90 ? 4.950 7.205 14.705 1.00 87.81 90 GLN A CA 1
ATOM 744 C C . GLN A 1 90 ? 6.438 7.149 14.335 1.00 87.81 90 GLN A C 1
ATOM 746 O O . GLN A 1 90 ? 7.215 6.523 15.057 1.00 87.81 90 GLN A O 1
ATOM 751 N N . LEU A 1 91 ? 6.859 7.835 13.266 1.00 87.25 91 LEU A N 1
ATOM 752 C CA . LEU A 1 91 ? 8.252 7.855 12.819 1.00 87.25 91 LEU A CA 1
ATOM 753 C C . LEU A 1 91 ? 9.177 8.451 13.887 1.00 87.25 91 LEU A C 1
ATOM 755 O O . LEU A 1 91 ? 10.190 7.841 14.230 1.00 87.25 91 LEU A O 1
ATOM 759 N N . CYS A 1 92 ? 8.795 9.575 14.504 1.00 89.50 92 CYS A N 1
ATOM 760 C CA . CYS A 1 92 ? 9.571 10.192 15.586 1.00 89.50 92 CYS A CA 1
ATOM 761 C C . CYS A 1 92 ? 9.775 9.278 16.810 1.00 89.50 92 CYS A C 1
ATOM 763 O O . CYS A 1 92 ? 10.630 9.552 17.654 1.00 89.50 92 CYS A O 1
ATOM 765 N N . GLN A 1 93 ? 8.982 8.213 16.947 1.00 89.94 93 GLN A N 1
ATOM 766 C CA . GLN A 1 93 ? 9.019 7.291 18.083 1.00 89.94 93 GLN A CA 1
ATOM 767 C C . GLN A 1 93 ? 9.226 5.838 17.652 1.00 89.94 93 GLN A C 1
ATOM 769 O O . GLN A 1 93 ? 8.957 4.925 18.434 1.00 89.94 93 GLN A O 1
ATOM 774 N N . ILE A 1 94 ? 9.739 5.616 16.439 1.00 87.56 94 ILE A N 1
ATOM 775 C CA . ILE A 1 94 ? 9.793 4.306 15.785 1.00 87.56 94 ILE A CA 1
ATOM 776 C C . ILE A 1 94 ? 10.428 3.211 16.656 1.00 87.56 94 ILE A C 1
ATOM 778 O O . ILE A 1 94 ? 9.885 2.116 16.770 1.00 87.56 94 ILE A O 1
ATOM 782 N N . GLN A 1 95 ? 11.509 3.526 17.378 1.00 86.81 95 GLN A N 1
ATOM 783 C CA . GLN A 1 95 ? 12.172 2.582 18.288 1.00 86.81 95 GLN A CA 1
ATOM 784 C C . GLN A 1 95 ? 11.270 2.115 19.440 1.00 86.81 95 GLN A C 1
ATOM 786 O O . GLN A 1 95 ? 11.382 0.977 19.886 1.00 86.81 95 GLN A O 1
ATOM 791 N N . LYS A 1 96 ? 10.376 2.982 19.930 1.00 88.81 96 LYS A N 1
ATOM 792 C CA . LYS A 1 96 ? 9.453 2.662 21.029 1.00 88.81 96 LYS A CA 1
ATOM 793 C C . LYS A 1 96 ? 8.268 1.833 20.553 1.00 88.81 96 LYS A C 1
ATOM 795 O O . LYS A 1 96 ? 7.786 0.995 21.304 1.00 88.81 96 LYS A O 1
ATOM 800 N N . ILE A 1 97 ? 7.810 2.073 19.326 1.00 90.88 97 ILE A N 1
ATOM 801 C CA . ILE A 1 97 ? 6.619 1.421 18.767 1.00 90.88 97 ILE A CA 1
ATOM 802 C C . ILE A 1 97 ? 6.945 0.145 17.987 1.00 90.88 97 ILE A C 1
ATOM 804 O O . ILE A 1 97 ? 6.030 -0.583 17.621 1.00 90.88 97 ILE A O 1
ATOM 808 N N . LEU A 1 98 ? 8.224 -0.151 17.734 1.00 91.06 98 LEU A N 1
ATOM 809 C CA . LEU A 1 98 ? 8.646 -1.341 16.992 1.00 91.06 98 LEU A CA 1
ATOM 810 C C . LEU A 1 98 ? 8.077 -2.658 17.564 1.00 91.06 98 LEU A C 1
ATOM 812 O O . LEU A 1 98 ? 7.612 -3.474 16.767 1.00 91.06 98 LEU A O 1
ATOM 816 N N . PRO A 1 99 ? 8.025 -2.878 18.898 1.00 92.69 99 PRO A N 1
ATOM 817 C CA . PRO A 1 99 ? 7.365 -4.059 19.456 1.00 92.69 99 PRO A CA 1
ATOM 818 C C . PRO A 1 99 ? 5.881 -4.136 19.084 1.00 92.69 99 PRO A C 1
ATOM 820 O O . PRO A 1 99 ? 5.412 -5.192 18.672 1.00 92.69 99 PRO A O 1
ATOM 823 N N . GLU A 1 100 ? 5.160 -3.013 19.147 1.00 94.00 100 GLU A N 1
ATOM 824 C CA . GLU A 1 100 ? 3.750 -2.956 18.746 1.00 94.00 100 GLU A CA 1
ATOM 825 C C . GLU A 1 100 ? 3.600 -3.231 17.244 1.00 94.00 100 GLU A C 1
ATOM 827 O O . GLU A 1 100 ? 2.726 -3.994 16.848 1.00 94.00 100 GLU A O 1
ATOM 832 N N . ILE A 1 101 ? 4.482 -2.685 16.397 1.00 93.56 101 ILE A N 1
ATOM 833 C CA . ILE A 1 101 ? 4.495 -2.983 14.957 1.00 93.56 101 ILE A CA 1
ATOM 834 C C . ILE A 1 101 ? 4.668 -4.487 14.716 1.00 93.56 101 ILE A C 1
ATOM 836 O O . ILE A 1 101 ? 3.949 -5.055 13.897 1.00 93.56 101 ILE A O 1
ATOM 840 N N . HIS A 1 102 ? 5.575 -5.149 15.436 1.00 92.94 102 HIS A N 1
ATOM 841 C CA . HIS A 1 102 ? 5.769 -6.594 15.309 1.00 92.94 102 HIS A CA 1
ATOM 842 C C . HIS A 1 102 ? 4.521 -7.399 15.703 1.00 92.94 102 HIS A C 1
ATOM 844 O O . HIS A 1 102 ? 4.246 -8.423 15.081 1.00 92.94 102 HIS A O 1
ATOM 850 N N . GLU A 1 103 ? 3.744 -6.942 16.688 1.00 94.06 103 GLU A N 1
ATOM 851 C CA . GLU A 1 103 ? 2.481 -7.587 17.077 1.00 94.06 103 GLU A CA 1
ATOM 852 C C . GLU A 1 103 ? 1.399 -7.460 15.994 1.00 94.06 103 GLU A C 1
ATOM 854 O O . GLU A 1 103 ? 0.594 -8.381 15.782 1.00 94.06 103 GLU A O 1
ATOM 859 N N . ILE A 1 104 ? 1.364 -6.324 15.287 1.00 94.75 104 ILE A N 1
ATOM 860 C CA . ILE A 1 104 ? 0.374 -6.111 14.228 1.00 94.75 104 ILE A CA 1
ATOM 861 C C . ILE A 1 104 ? 0.818 -6.710 12.893 1.00 94.75 104 ILE A C 1
ATOM 863 O O . ILE A 1 104 ? -0.053 -7.071 12.108 1.00 94.75 104 ILE A O 1
ATOM 867 N N . ALA A 1 105 ? 2.122 -6.857 12.637 1.00 95.00 105 ALA A N 1
ATOM 868 C CA . ALA A 1 105 ? 2.659 -7.325 11.361 1.00 95.00 105 ALA A CA 1
ATOM 869 C C . ALA A 1 105 ? 2.009 -8.639 10.896 1.00 95.00 105 ALA A C 1
ATOM 871 O O . ALA A 1 105 ? 1.654 -9.522 11.690 1.00 95.00 105 ALA A O 1
ATOM 872 N N . ARG A 1 106 ? 1.834 -8.769 9.581 1.00 94.88 106 ARG A N 1
ATOM 873 C CA . ARG A 1 106 ? 1.194 -9.927 8.946 1.00 94.88 106 ARG A CA 1
ATOM 874 C C . ARG A 1 106 ? 2.052 -10.448 7.795 1.00 94.88 106 ARG A C 1
ATOM 876 O O . ARG A 1 106 ? 2.846 -9.692 7.239 1.00 94.88 106 ARG A O 1
ATOM 883 N N . PRO A 1 107 ? 1.950 -11.744 7.463 1.00 93.75 107 PRO A N 1
ATOM 884 C CA . PRO A 1 107 ? 2.560 -12.266 6.247 1.00 93.75 107 PRO A CA 1
ATOM 885 C C . PRO A 1 107 ? 1.885 -11.665 5.007 1.00 93.75 107 PRO A C 1
ATOM 887 O O . PRO A 1 107 ? 0.675 -11.430 5.015 1.00 93.75 107 PRO A O 1
ATOM 890 N N . GLY A 1 108 ? 2.650 -11.455 3.934 1.00 93.38 108 GLY A N 1
ATOM 891 C CA . GLY A 1 108 ? 2.116 -11.046 2.630 1.00 93.38 108 GLY A CA 1
ATOM 892 C C . GLY A 1 108 ? 1.693 -9.577 2.543 1.00 93.38 108 GLY A C 1
ATOM 893 O O . GLY A 1 108 ? 0.935 -9.209 1.647 1.00 93.38 108 GLY A O 1
ATOM 894 N N . VAL A 1 109 ? 2.169 -8.725 3.449 1.00 95.81 109 VAL A N 1
ATOM 895 C CA . VAL A 1 109 ? 1.976 -7.269 3.403 1.00 95.81 109 VAL A CA 1
ATOM 896 C C . VAL A 1 109 ? 2.719 -6.678 2.210 1.00 95.81 109 VAL A C 1
ATOM 898 O O . VAL A 1 109 ? 2.131 -5.897 1.466 1.00 95.81 109 VAL A O 1
ATOM 901 N N . ASN A 1 110 ? 3.963 -7.102 1.970 1.00 95.19 110 ASN A N 1
ATOM 902 C CA . ASN A 1 110 ? 4.748 -6.649 0.818 1.00 95.19 110 ASN A CA 1
ATOM 903 C C . ASN A 1 110 ? 4.051 -6.987 -0.508 1.00 95.19 110 ASN A C 1
ATOM 905 O O . ASN A 1 110 ? 3.860 -6.124 -1.366 1.00 95.19 110 ASN A O 1
ATOM 909 N N . GLU A 1 111 ? 3.607 -8.238 -0.641 1.00 95.94 111 GLU A N 1
ATOM 910 C CA . GLU A 1 111 ? 2.808 -8.713 -1.772 1.00 95.94 111 GLU A CA 1
ATOM 911 C C . GLU A 1 111 ? 1.496 -7.930 -1.914 1.00 95.94 111 GLU A C 1
ATOM 913 O O . GLU A 1 111 ? 1.160 -7.484 -3.009 1.00 95.94 111 GLU A O 1
ATOM 918 N N . SER A 1 112 ? 0.778 -7.705 -0.810 1.00 96.56 112 SER A N 1
ATOM 919 C CA . SER A 1 112 ? -0.504 -6.990 -0.809 1.00 96.56 112 SER A CA 1
ATOM 920 C C . SER A 1 112 ? -0.376 -5.538 -1.260 1.00 96.56 112 SER A C 1
ATOM 922 O O . SER A 1 112 ? -1.251 -5.062 -1.989 1.00 96.56 112 SER A O 1
ATOM 924 N N . ILE A 1 113 ? 0.694 -4.849 -0.844 1.00 96.94 113 ILE A N 1
ATOM 925 C CA . ILE A 1 113 ? 0.991 -3.476 -1.265 1.00 96.94 113 ILE A CA 1
ATOM 926 C C . ILE A 1 113 ? 1.387 -3.461 -2.743 1.00 96.94 113 ILE A C 1
ATOM 928 O O . ILE A 1 113 ? 0.786 -2.717 -3.511 1.00 96.94 113 ILE A O 1
ATOM 932 N N . LEU A 1 114 ? 2.315 -4.317 -3.183 1.00 96.62 114 LEU A N 1
ATOM 933 C CA . LEU A 1 114 ? 2.703 -4.388 -4.600 1.00 96.62 114 LEU A CA 1
ATOM 934 C C . LEU A 1 114 ? 1.523 -4.719 -5.517 1.00 96.62 114 LEU A C 1
ATOM 936 O O . LEU A 1 114 ? 1.399 -4.139 -6.596 1.00 96.62 114 LEU A O 1
ATOM 940 N N . PHE A 1 115 ? 0.642 -5.624 -5.089 1.00 97.19 115 PHE A N 1
ATOM 941 C CA . PHE A 1 115 ? -0.562 -5.960 -5.838 1.00 97.19 115 PHE A CA 1
ATOM 942 C C . PHE A 1 115 ? -1.504 -4.757 -5.936 1.00 97.19 115 PHE A C 1
ATOM 944 O O . PHE A 1 115 ? -1.988 -4.450 -7.021 1.00 97.19 115 PHE A O 1
ATOM 951 N N . HIS A 1 116 ? -1.691 -4.017 -4.839 1.00 97.25 116 HIS A N 1
ATOM 952 C CA . HIS A 1 116 ? -2.473 -2.778 -4.843 1.00 97.25 116 HIS A CA 1
ATOM 953 C C . HIS A 1 116 ? -1.885 -1.713 -5.784 1.00 97.25 116 HIS A C 1
ATOM 955 O O . HIS A 1 116 ? -2.610 -1.136 -6.594 1.00 97.25 116 HIS A O 1
ATOM 961 N N . LEU A 1 117 ? -0.566 -1.492 -5.746 1.00 96.06 117 LEU A N 1
ATOM 962 C CA . LEU A 1 117 ? 0.124 -0.559 -6.646 1.00 96.06 117 LEU A CA 1
ATOM 963 C C . LEU A 1 117 ? -0.039 -0.967 -8.118 1.00 96.06 117 LEU A C 1
ATOM 965 O O . LEU A 1 117 ? -0.277 -0.119 -8.980 1.00 96.06 117 LEU A O 1
ATOM 969 N N . TRP A 1 118 ? 0.028 -2.268 -8.411 1.00 97.75 118 TRP A N 1
ATOM 970 C CA . TRP A 1 118 ? -0.235 -2.800 -9.746 1.00 97.75 118 TRP A CA 1
ATOM 971 C C . TRP A 1 118 ? -1.680 -2.546 -10.198 1.00 97.75 118 TRP A C 1
ATOM 973 O O . TRP A 1 118 ? -1.898 -2.099 -11.326 1.00 97.75 118 TRP A O 1
ATOM 983 N N . GLU A 1 119 ? -2.674 -2.774 -9.334 1.00 97.50 119 GLU A N 1
ATOM 984 C CA . GLU A 1 119 ? -4.083 -2.480 -9.631 1.00 97.50 119 GLU A CA 1
ATOM 985 C C . GLU A 1 119 ? -4.299 -0.985 -9.909 1.00 97.50 119 GLU A C 1
ATOM 987 O O . GLU A 1 119 ? -4.947 -0.620 -10.897 1.00 97.50 119 GLU A O 1
ATOM 992 N N . MET A 1 120 ? -3.716 -0.110 -9.084 1.00 95.94 120 MET A N 1
ATOM 993 C CA . MET A 1 120 ? -3.796 1.342 -9.266 1.00 95.94 120 MET A CA 1
ATOM 994 C C . MET A 1 120 ? -3.124 1.802 -10.549 1.00 95.94 120 MET A C 1
ATOM 996 O O . MET A 1 120 ? -3.743 2.539 -11.318 1.00 95.94 120 MET A O 1
ATOM 1000 N N . GLY A 1 121 ? -1.927 1.303 -10.846 1.00 96.19 121 GLY A N 1
ATOM 1001 C CA . GLY A 1 121 ? -1.228 1.622 -12.084 1.00 96.19 121 GLY A CA 1
ATOM 1002 C C . GLY A 1 121 ? -2.020 1.224 -13.331 1.00 96.19 121 GLY A C 1
ATOM 1003 O O . GLY A 1 121 ? -2.174 2.033 -14.246 1.00 96.19 121 GLY A O 1
ATOM 1004 N N . ASN A 1 122 ? -2.616 0.026 -13.349 1.00 97.25 122 ASN A N 1
ATOM 1005 C CA . ASN A 1 122 ? -3.490 -0.394 -14.451 1.00 97.25 122 ASN A CA 1
ATOM 1006 C C . ASN A 1 122 ? -4.741 0.489 -14.576 1.00 97.25 122 ASN A C 1
ATOM 1008 O O . ASN A 1 122 ? -5.169 0.802 -15.688 1.00 97.25 122 ASN A O 1
ATOM 1012 N N . ARG A 1 123 ? -5.321 0.923 -13.450 1.00 96.12 123 ARG A N 1
ATOM 1013 C CA . ARG A 1 123 ? -6.512 1.782 -13.436 1.00 96.12 123 ARG A CA 1
ATOM 1014 C C . ARG A 1 123 ? -6.241 3.171 -14.017 1.00 96.12 123 ARG A C 1
ATOM 1016 O O . ARG A 1 123 ? -7.102 3.707 -14.715 1.00 96.12 123 ARG A O 1
ATOM 1023 N N . ILE A 1 124 ? -5.076 3.757 -13.739 1.00 95.38 124 ILE A N 1
ATOM 1024 C CA . ILE A 1 124 ? -4.722 5.107 -14.210 1.00 95.38 124 ILE A CA 1
ATOM 1025 C C . ILE A 1 124 ? -4.095 5.119 -15.609 1.00 95.38 124 ILE A C 1
ATOM 1027 O O . ILE A 1 124 ? -4.018 6.177 -16.233 1.00 95.38 124 ILE A O 1
ATOM 1031 N N . LEU A 1 125 ? -3.683 3.964 -16.134 1.00 95.69 125 LEU A N 1
ATOM 1032 C CA . LEU A 1 125 ? -2.991 3.841 -17.418 1.00 95.69 125 LEU A CA 1
ATOM 1033 C C . LEU A 1 125 ? -3.709 4.547 -18.593 1.00 95.69 125 LEU A C 1
ATOM 1035 O O . LEU A 1 125 ? -3.045 5.289 -19.324 1.00 95.69 125 LEU A O 1
ATOM 1039 N N . PRO A 1 126 ? -5.047 4.428 -18.776 1.00 95.75 126 PRO A N 1
ATOM 1040 C CA . PRO A 1 126 ? -5.744 5.140 -19.851 1.00 95.75 126 PRO A CA 1
ATOM 1041 C C . PRO A 1 126 ? -5.689 6.664 -19.704 1.00 95.75 126 PRO A C 1
ATOM 1043 O O . PRO A 1 126 ? -5.657 7.372 -20.709 1.00 95.75 126 PRO A O 1
ATOM 1046 N N . MET A 1 127 ? -5.670 7.163 -18.464 1.00 96.00 127 MET A N 1
ATOM 1047 C CA . MET A 1 127 ? -5.545 8.589 -18.168 1.00 96.00 127 MET A CA 1
ATOM 1048 C C . MET A 1 127 ? -4.128 9.078 -18.482 1.00 96.00 127 MET A C 1
ATOM 1050 O O . MET A 1 127 ? -3.988 10.077 -19.182 1.00 96.00 127 MET A O 1
ATOM 1054 N N . LEU A 1 128 ? -3.086 8.353 -18.050 1.00 95.88 128 LEU A N 1
ATOM 1055 C CA . LEU A 1 128 ? -1.690 8.719 -18.335 1.00 95.88 128 LEU A CA 1
ATOM 1056 C C . LEU A 1 128 ? -1.419 8.818 -19.836 1.00 95.88 128 LEU A C 1
ATOM 1058 O O . LEU A 1 128 ? -0.752 9.749 -20.276 1.00 95.88 128 LEU A O 1
ATOM 1062 N N . LYS A 1 129 ? -2.002 7.920 -20.641 1.00 94.81 129 LYS A N 1
ATOM 1063 C CA . LYS A 1 129 ? -1.893 7.969 -22.109 1.00 94.81 129 LYS A CA 1
ATOM 1064 C C . LYS A 1 129 ? -2.333 9.316 -22.698 1.00 94.81 129 LYS A C 1
ATOM 1066 O O . LYS A 1 129 ? -1.857 9.704 -23.760 1.00 94.81 129 LYS A O 1
ATOM 1071 N N . GLN A 1 130 ? -3.272 9.995 -22.039 1.00 95.31 130 GLN A N 1
ATOM 1072 C CA . GLN A 1 130 ? -3.835 11.269 -22.485 1.00 95.31 130 GLN A CA 1
ATOM 1073 C C . GLN A 1 130 ? -3.122 12.475 -21.866 1.00 95.31 130 GLN A C 1
ATOM 1075 O O . GLN A 1 130 ? -3.055 13.523 -22.501 1.00 95.31 130 GLN A O 1
ATOM 1080 N N . THR A 1 131 ? -2.617 12.347 -20.636 1.00 95.31 131 THR A N 1
ATOM 1081 C CA . THR A 1 131 ? -2.103 13.482 -19.853 1.00 95.31 131 THR A CA 1
ATOM 1082 C C . THR A 1 131 ? -0.582 13.548 -19.769 1.00 95.31 131 THR A C 1
ATOM 1084 O O . THR A 1 131 ? -0.038 14.644 -19.656 1.00 95.31 131 THR A O 1
ATOM 1087 N N . ASN A 1 132 ? 0.117 12.411 -19.809 1.00 96.06 132 ASN A N 1
ATOM 1088 C CA . ASN A 1 132 ? 1.566 12.343 -19.652 1.00 96.06 132 ASN A CA 1
ATOM 1089 C C . ASN A 1 132 ? 2.147 11.068 -20.291 1.00 96.06 132 ASN A C 1
ATOM 1091 O O . ASN A 1 132 ? 2.245 10.017 -19.654 1.00 96.06 132 ASN A O 1
ATOM 1095 N N . THR A 1 133 ? 2.585 11.179 -21.548 1.00 94.94 133 THR A N 1
ATOM 1096 C CA . THR A 1 133 ? 3.142 10.054 -22.316 1.00 94.94 133 THR A CA 1
ATOM 1097 C C . THR A 1 133 ? 4.388 9.445 -21.668 1.00 94.94 133 THR A C 1
ATOM 1099 O O . THR A 1 133 ? 4.550 8.232 -21.707 1.00 94.94 133 THR A O 1
ATOM 1102 N N . ALA A 1 134 ? 5.239 10.247 -21.016 1.00 96.88 134 ALA A N 1
ATOM 1103 C CA . ALA A 1 134 ? 6.447 9.733 -20.368 1.00 96.88 134 ALA A CA 1
ATOM 1104 C C . ALA A 1 134 ? 6.111 8.798 -19.193 1.00 96.88 134 ALA A C 1
ATOM 1106 O O . ALA A 1 134 ? 6.650 7.696 -19.106 1.00 96.88 134 ALA A O 1
ATOM 1107 N N . LEU A 1 135 ? 5.164 9.197 -18.334 1.00 96.88 135 LEU A N 1
ATOM 1108 C CA . LEU A 1 135 ? 4.691 8.341 -17.238 1.00 96.88 135 LEU A CA 1
ATOM 1109 C C . LEU A 1 135 ? 3.888 7.139 -17.744 1.00 96.88 135 LEU A C 1
ATOM 1111 O O . 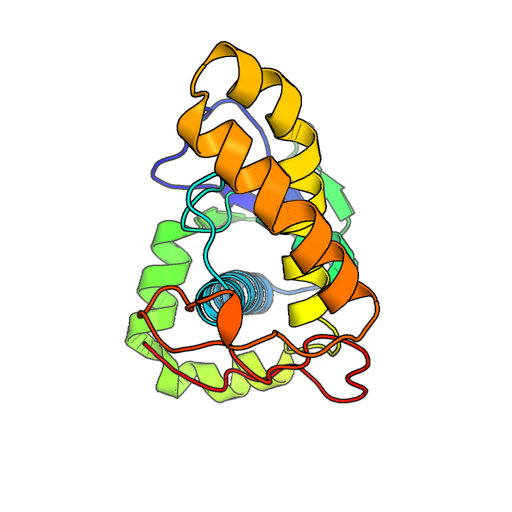LEU A 1 135 ? 3.943 6.070 -17.143 1.00 96.88 135 LEU A O 1
ATOM 1115 N N . HIS A 1 136 ? 3.157 7.287 -18.852 1.00 97.81 136 HIS A N 1
ATOM 1116 C CA . HIS A 1 136 ? 2.494 6.159 -19.503 1.00 97.81 136 HIS A CA 1
ATOM 1117 C C . HIS A 1 136 ? 3.503 5.104 -19.979 1.00 97.81 136 HIS A C 1
ATOM 1119 O O . HIS A 1 136 ? 3.305 3.916 -19.729 1.00 97.81 136 HIS A O 1
ATOM 1125 N N . ASP A 1 137 ? 4.582 5.520 -20.641 1.00 97.50 137 ASP A N 1
ATOM 1126 C CA . ASP A 1 137 ? 5.605 4.605 -21.152 1.00 97.50 137 ASP A CA 1
ATOM 1127 C C . ASP A 1 137 ? 6.371 3.925 -20.010 1.00 97.50 137 ASP A C 1
ATOM 1129 O O . ASP A 1 137 ? 6.648 2.724 -20.079 1.00 97.50 137 ASP A O 1
ATOM 1133 N N . GLU A 1 138 ? 6.630 4.650 -18.916 1.00 97.19 138 GLU A N 1
ATOM 1134 C CA . GLU A 1 138 ? 7.144 4.058 -17.680 1.00 97.19 138 GLU A CA 1
ATOM 1135 C C . GLU A 1 138 ? 6.169 3.010 -17.122 1.00 97.19 138 GLU A C 1
ATOM 1137 O O . GLU A 1 138 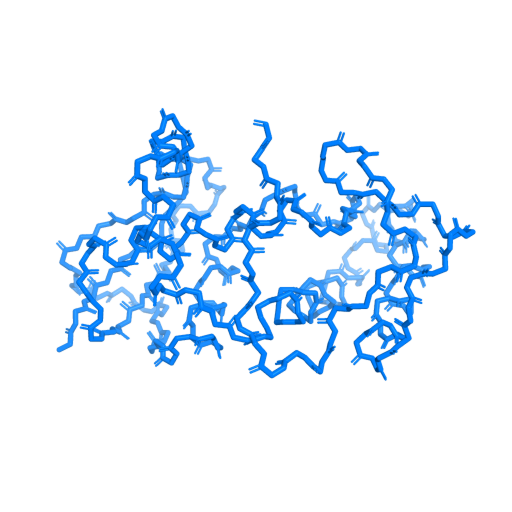? 6.565 1.866 -16.901 1.00 97.19 138 GLU A O 1
ATOM 1142 N N . ALA A 1 139 ? 4.887 3.343 -16.955 1.00 97.50 139 ALA A N 1
ATOM 1143 C CA . ALA A 1 139 ? 3.883 2.412 -16.440 1.00 97.50 139 ALA A CA 1
ATOM 1144 C C . ALA A 1 139 ? 3.772 1.146 -17.309 1.00 97.50 139 ALA A C 1
ATOM 1146 O O . ALA A 1 139 ? 3.765 0.030 -16.786 1.00 97.50 139 ALA A O 1
ATOM 1147 N N . MET A 1 140 ? 3.769 1.295 -18.637 1.00 97.94 140 MET A N 1
ATOM 1148 C CA . MET A 1 140 ? 3.761 0.176 -19.587 1.00 97.94 140 MET A CA 1
ATOM 1149 C C . MET A 1 140 ? 4.983 -0.738 -19.446 1.00 97.94 140 MET A C 1
ATOM 1151 O O . MET A 1 140 ? 4.876 -1.945 -19.674 1.00 97.94 140 MET A O 1
ATOM 1155 N N . LEU A 1 141 ? 6.136 -0.185 -19.064 1.00 97.44 141 LEU A N 1
ATOM 1156 C CA . LEU A 1 141 ? 7.351 -0.953 -18.811 1.00 97.44 141 LEU A CA 1
ATOM 1157 C C . LEU A 1 141 ? 7.322 -1.651 -17.444 1.00 97.44 141 LEU A C 1
ATOM 1159 O O . LEU A 1 141 ? 7.738 -2.808 -17.334 1.00 97.44 141 LEU A O 1
ATOM 1163 N N . GLN A 1 142 ? 6.863 -0.957 -16.400 1.00 97.88 142 GLN A N 1
ATOM 1164 C CA . GLN A 1 142 ? 6.962 -1.441 -15.022 1.00 97.88 142 GLN A CA 1
ATOM 1165 C C . GLN A 1 142 ? 5.813 -2.371 -14.620 1.00 97.88 142 GLN A C 1
ATOM 1167 O O . GLN A 1 142 ? 6.063 -3.359 -13.933 1.00 97.88 142 GLN A O 1
ATOM 1172 N N . LEU A 1 143 ? 4.577 -2.146 -15.077 1.00 98.25 143 LEU A N 1
ATOM 1173 C CA . LEU A 1 143 ? 3.427 -2.980 -14.691 1.00 98.25 143 LEU A CA 1
ATOM 1174 C C . LEU A 1 143 ? 3.617 -4.476 -15.011 1.00 98.25 143 LEU A C 1
ATOM 1176 O O . LEU A 1 143 ? 3.343 -5.301 -14.134 1.00 98.25 143 LEU A O 1
ATOM 1180 N N . PRO A 1 144 ? 4.152 -4.876 -16.184 1.00 98.06 144 PRO A N 1
ATOM 1181 C CA . PRO A 1 144 ? 4.470 -6.280 -16.448 1.00 98.06 144 PRO A CA 1
ATOM 1182 C C . PRO A 1 144 ? 5.588 -6.841 -15.558 1.00 98.06 144 PRO A C 1
ATOM 1184 O O . PRO A 1 144 ? 5.630 -8.043 -15.305 1.00 98.06 144 PRO A O 1
ATOM 1187 N N . ARG A 1 145 ? 6.520 -6.003 -15.090 1.00 98.00 145 ARG A N 1
ATOM 1188 C CA . ARG A 1 145 ? 7.590 -6.424 -14.170 1.00 98.00 145 ARG A CA 1
ATOM 1189 C C . ARG A 1 145 ? 7.041 -6.652 -12.765 1.00 98.00 145 ARG A C 1
ATOM 1191 O O . ARG A 1 145 ? 7.376 -7.663 -12.154 1.00 98.00 145 ARG A O 1
ATOM 1198 N N . ILE A 1 146 ? 6.142 -5.782 -12.300 1.00 97.62 146 ILE A N 1
ATOM 1199 C CA . ILE A 1 146 ? 5.432 -5.969 -11.028 1.00 97.62 146 ILE A CA 1
ATOM 1200 C C . ILE A 1 146 ? 4.625 -7.275 -11.069 1.00 97.62 146 ILE A C 1
ATOM 1202 O O . ILE A 1 146 ? 4.751 -8.090 -10.160 1.00 97.62 146 ILE A O 1
ATOM 1206 N N . ASP A 1 147 ? 3.901 -7.549 -12.160 1.00 97.75 147 ASP A N 1
ATOM 1207 C CA . ASP A 1 147 ? 3.178 -8.819 -12.353 1.00 97.75 147 ASP A CA 1
ATOM 1208 C C . ASP A 1 147 ? 4.098 -10.057 -12.257 1.00 97.75 147 ASP A C 1
ATOM 1210 O O . ASP A 1 147 ? 3.744 -11.055 -11.627 1.00 97.75 147 ASP A O 1
ATOM 1214 N N . ARG A 1 148 ? 5.321 -10.002 -12.806 1.00 97.06 148 ARG A N 1
ATOM 1215 C CA . ARG A 1 148 ? 6.305 -11.097 -12.658 1.00 97.06 148 ARG A CA 1
ATOM 1216 C C . ARG A 1 148 ? 6.738 -11.302 -11.209 1.00 97.06 148 ARG A C 1
ATOM 1218 O O . ARG A 1 148 ? 6.889 -12.448 -10.779 1.00 97.06 148 ARG A O 1
ATOM 1225 N N . VAL A 1 149 ? 6.948 -10.215 -10.474 1.00 96.75 149 VAL A N 1
ATOM 1226 C CA . VAL A 1 149 ? 7.334 -10.254 -9.058 1.00 96.75 149 VAL A CA 1
ATOM 1227 C C . VAL A 1 149 ? 6.208 -10.827 -8.200 1.00 96.75 149 VAL A C 1
ATOM 1229 O O . VAL A 1 149 ? 6.451 -11.715 -7.384 1.00 96.75 149 VAL A O 1
ATOM 1232 N N . LEU A 1 150 ? 4.965 -10.424 -8.468 1.00 96.38 150 LEU A N 1
ATOM 1233 C CA . LEU A 1 150 ? 3.761 -10.979 -7.842 1.00 96.38 150 LEU A CA 1
ATOM 1234 C C . LEU A 1 150 ? 3.559 -12.472 -8.152 1.00 96.38 150 LEU A C 1
ATOM 1236 O O . LEU A 1 150 ? 2.963 -13.202 -7.370 1.00 96.38 150 LEU A O 1
ATOM 1240 N N . LYS A 1 151 ? 4.125 -12.974 -9.254 1.00 95.38 151 LYS A N 1
ATOM 1241 C CA . LYS A 1 151 ? 4.173 -14.415 -9.570 1.00 95.38 151 LYS A CA 1
ATOM 1242 C C . LYS A 1 151 ? 5.334 -15.159 -8.893 1.00 95.38 151 LYS A C 1
ATOM 1244 O O . LYS A 1 151 ? 5.501 -16.361 -9.101 1.00 95.38 151 LYS A O 1
ATOM 1249 N N . GLY A 1 152 ? 6.123 -14.471 -8.069 1.00 94.00 152 GLY A N 1
ATOM 1250 C CA . GLY A 1 152 ? 7.236 -15.036 -7.304 1.00 94.00 152 G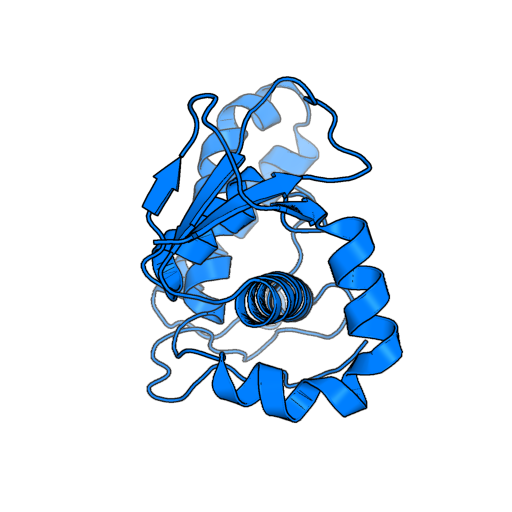LY A CA 1
ATOM 1251 C C . GLY A 1 152 ? 8.598 -14.954 -7.974 1.00 94.00 152 GLY A C 1
ATOM 1252 O O . GLY A 1 152 ? 9.521 -15.639 -7.542 1.00 94.00 152 GLY A O 1
ATOM 1253 N N . THR A 1 153 ? 8.742 -14.123 -9.006 1.00 95.12 153 THR A N 1
ATOM 1254 C CA . THR A 1 153 ? 10.062 -13.822 -9.573 1.00 95.12 153 THR A CA 1
ATOM 1255 C C . THR A 1 153 ? 10.796 -12.839 -8.662 1.00 95.12 153 THR A C 1
ATOM 1257 O O . THR A 1 153 ? 10.193 -11.887 -8.171 1.00 95.12 153 THR A O 1
ATOM 1260 N N . ALA A 1 154 ? 12.097 -13.040 -8.455 1.00 95.69 154 ALA A N 1
ATOM 1261 C CA . ALA A 1 154 ? 12.931 -12.027 -7.815 1.00 95.69 154 ALA A CA 1
ATOM 1262 C C . ALA A 1 154 ? 13.042 -10.774 -8.700 1.00 95.69 154 ALA A C 1
ATOM 1264 O O . ALA A 1 154 ? 12.962 -10.864 -9.929 1.00 95.69 154 ALA A O 1
ATOM 1265 N N . VAL A 1 155 ? 13.250 -9.610 -8.088 1.00 96.69 155 VAL A N 1
ATOM 1266 C CA . VAL A 1 155 ? 13.521 -8.369 -8.827 1.00 96.69 155 VAL A CA 1
ATOM 1267 C C . VAL A 1 155 ? 14.832 -8.508 -9.599 1.00 96.69 155 VAL A C 1
ATOM 1269 O O . VAL A 1 155 ? 15.877 -8.790 -9.015 1.00 96.69 155 VAL A O 1
ATOM 1272 N N . ASP A 1 156 ? 14.800 -8.281 -10.910 1.00 97.25 156 ASP A N 1
ATOM 1273 C CA . ASP A 1 156 ? 16.013 -8.252 -11.728 1.00 97.25 156 ASP A CA 1
ATOM 1274 C C . ASP A 1 156 ? 16.772 -6.940 -11.481 1.00 97.25 156 ASP A C 1
ATOM 1276 O O . ASP A 1 156 ? 16.224 -5.847 -11.655 1.00 97.25 156 ASP A O 1
ATOM 1280 N N . SER A 1 157 ? 18.048 -7.033 -11.103 1.00 95.88 157 SER A N 1
ATOM 1281 C CA . SER A 1 157 ? 18.904 -5.866 -10.868 1.00 95.88 157 SER A CA 1
ATOM 1282 C C . SER A 1 157 ? 19.012 -4.948 -12.093 1.00 95.88 157 SER A C 1
ATOM 1284 O O . SER A 1 157 ? 19.206 -3.744 -11.934 1.00 95.88 157 SER A O 1
ATOM 1286 N N . ALA A 1 158 ? 18.833 -5.473 -13.311 1.00 96.75 158 ALA A N 1
ATOM 1287 C CA . ALA A 1 158 ? 18.833 -4.676 -14.536 1.00 96.75 158 ALA A CA 1
ATOM 1288 C C . ALA A 1 158 ? 17.616 -3.739 -14.660 1.00 96.75 158 ALA A C 1
ATOM 1290 O O . ALA A 1 158 ? 17.622 -2.837 -15.498 1.00 96.75 158 ALA A O 1
ATOM 1291 N N . TRP A 1 159 ? 16.559 -3.928 -13.860 1.00 96.44 159 TRP A N 1
ATOM 1292 C CA . TRP A 1 159 ? 15.400 -3.029 -13.862 1.00 96.44 159 TRP A CA 1
ATOM 1293 C C . TRP A 1 159 ? 15.662 -1.711 -13.132 1.00 96.44 159 TRP A C 1
ATOM 1295 O O . TRP A 1 159 ? 14.903 -0.768 -13.346 1.00 96.44 159 TRP A O 1
ATOM 1305 N N . GLY A 1 160 ? 16.716 -1.640 -12.307 1.00 95.38 160 GLY A N 1
ATOM 1306 C CA . GLY A 1 160 ? 17.110 -0.419 -11.599 1.00 95.38 160 GLY A CA 1
ATOM 1307 C C . GLY A 1 160 ? 16.083 0.060 -10.573 1.00 95.38 160 GLY A C 1
ATOM 1308 O O . GLY A 1 160 ? 15.970 1.257 -10.343 1.00 95.38 160 GLY A O 1
ATOM 1309 N N . TRP A 1 161 ? 15.291 -0.851 -10.004 1.00 96.75 161 TRP A N 1
ATOM 1310 C CA . TRP A 1 161 ? 14.303 -0.504 -8.985 1.00 96.75 161 TRP A CA 1
ATOM 1311 C C . TRP A 1 161 ? 14.974 -0.123 -7.673 1.00 96.75 161 TRP A C 1
ATOM 1313 O O . TRP A 1 161 ? 15.825 -0.867 -7.177 1.00 96.75 161 TRP A O 1
ATOM 1323 N N . CYS A 1 162 ? 14.512 0.982 -7.095 1.00 95.25 162 CYS A N 1
ATOM 1324 C CA . CYS A 1 162 ? 14.915 1.451 -5.779 1.00 95.25 162 CYS A CA 1
ATOM 1325 C C . CYS A 1 162 ? 13.690 1.724 -4.901 1.00 95.25 162 CYS A C 1
ATOM 1327 O O . CYS A 1 162 ? 12.627 2.106 -5.404 1.00 95.25 162 CYS A O 1
ATOM 1329 N N . SER A 1 163 ? 13.853 1.542 -3.593 1.00 93.00 163 SER A N 1
ATOM 1330 C CA . SER A 1 163 ? 12.898 2.011 -2.588 1.00 93.00 163 SER A CA 1
ATOM 1331 C C . SER A 1 163 ? 12.887 3.536 -2.495 1.00 93.00 163 SER A C 1
ATOM 1333 O O . SER A 1 163 ? 13.649 4.220 -3.183 1.00 93.00 163 SER A O 1
ATOM 1335 N N . PHE A 1 164 ? 12.001 4.081 -1.661 1.00 89.81 164 PHE A N 1
ATOM 1336 C CA . PHE A 1 164 ? 11.832 5.528 -1.513 1.00 89.81 164 PHE A CA 1
ATOM 1337 C C . PHE A 1 164 ? 13.124 6.250 -1.078 1.00 89.81 164 PHE A C 1
ATOM 1339 O O . PHE A 1 164 ? 13.400 7.358 -1.526 1.00 89.81 164 PHE A O 1
ATOM 1346 N N 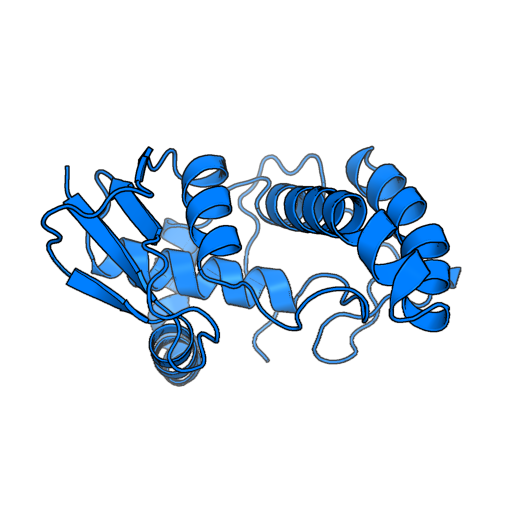. ASP A 1 165 ? 13.951 5.607 -0.253 1.00 87.44 165 ASP A N 1
ATOM 1347 C CA . ASP A 1 165 ? 15.256 6.101 0.212 1.00 87.44 165 ASP A CA 1
ATOM 1348 C C . ASP A 1 165 ? 16.414 5.871 -0.781 1.00 87.44 165 ASP A C 1
ATOM 1350 O O . ASP A 1 165 ? 17.557 6.228 -0.498 1.00 87.44 165 ASP A O 1
ATOM 1354 N N . GLY A 1 166 ? 16.131 5.311 -1.961 1.00 90.69 166 GLY A N 1
ATOM 1355 C CA . GLY A 1 166 ? 17.117 5.072 -3.016 1.00 90.69 166 GLY A CA 1
ATOM 1356 C C . GLY A 1 166 ? 17.827 3.720 -2.932 1.00 90.69 166 GLY A C 1
ATOM 1357 O O . GLY A 1 166 ? 18.685 3.432 -3.771 1.00 90.69 166 GLY A O 1
ATOM 1358 N N . GLU A 1 167 ? 17.466 2.863 -1.978 1.00 91.44 167 GLU A N 1
ATOM 1359 C CA . GLU A 1 167 ? 18.120 1.570 -1.808 1.00 91.44 167 GLU A CA 1
ATOM 1360 C C . GLU A 1 167 ? 17.745 0.573 -2.924 1.00 91.44 167 GLU A C 1
ATOM 1362 O O . GLU A 1 167 ? 16.566 0.417 -3.262 1.00 91.44 167 GLU A O 1
ATOM 1367 N N . PRO A 1 168 ? 18.722 -0.141 -3.519 1.00 94.94 168 PRO A N 1
ATOM 1368 C CA . PRO A 1 168 ? 18.446 -1.080 -4.600 1.00 94.94 168 PRO A CA 1
ATOM 1369 C C . PRO A 1 168 ? 17.556 -2.248 -4.164 1.00 94.94 168 PRO A C 1
ATOM 1371 O O . PRO A 1 168 ? 17.810 -2.912 -3.161 1.00 94.94 168 PRO A O 1
ATOM 1374 N N . CYS A 1 169 ? 16.560 -2.570 -4.988 1.00 95.06 169 CYS A N 1
ATOM 1375 C CA . CYS A 1 169 ? 15.624 -3.672 -4.747 1.00 95.06 169 CYS A CA 1
ATOM 1376 C C . CYS A 1 169 ? 16.014 -4.987 -5.453 1.00 95.06 169 CYS A C 1
ATOM 1378 O O . CYS A 1 169 ? 15.277 -5.969 -5.371 1.00 95.06 169 CYS A O 1
ATOM 1380 N N . GLY A 1 170 ? 17.135 -5.016 -6.183 1.00 95.44 170 GLY A N 1
ATOM 1381 C CA . GLY A 1 170 ? 17.582 -6.179 -6.958 1.00 95.44 170 GLY A CA 1
ATOM 1382 C C . GLY A 1 170 ? 17.765 -7.438 -6.102 1.00 95.44 170 GLY A C 1
ATOM 1383 O O . GLY A 1 170 ? 18.384 -7.398 -5.043 1.00 95.44 170 GLY A O 1
ATOM 1384 N N . GLY A 1 171 ? 17.230 -8.566 -6.569 1.00 93.69 171 GLY A N 1
ATOM 1385 C CA . GLY A 1 171 ? 17.258 -9.858 -5.879 1.00 93.69 171 GLY A CA 1
ATOM 1386 C C . GLY A 1 171 ? 16.139 -10.073 -4.854 1.00 93.69 171 GLY A C 1
ATOM 1387 O O . GLY A 1 171 ? 15.941 -11.209 -4.423 1.00 93.69 171 GLY A O 1
ATOM 1388 N N . ASN A 1 172 ? 15.371 -9.037 -4.495 1.00 92.94 172 ASN A N 1
ATOM 1389 C CA . ASN A 1 172 ? 14.291 -9.171 -3.518 1.00 92.94 172 ASN A CA 1
ATOM 1390 C C . ASN A 1 172 ? 13.150 -10.055 -4.042 1.00 92.94 172 ASN A C 1
ATOM 1392 O O . ASN A 1 172 ? 12.775 -9.987 -5.215 1.00 92.94 172 ASN A O 1
ATOM 1396 N N . VAL A 1 173 ? 12.566 -10.851 -3.142 1.00 92.50 173 VAL A N 1
ATOM 1397 C CA . VAL A 1 173 ? 11.358 -11.653 -3.379 1.00 92.50 173 VAL A CA 1
ATOM 1398 C C . VAL A 1 173 ? 10.297 -11.223 -2.374 1.00 92.50 173 VAL A C 1
ATOM 1400 O O . VAL A 1 173 ? 10.506 -11.313 -1.166 1.00 92.50 173 VAL A O 1
ATOM 1403 N N . TYR A 1 174 ? 9.152 -10.768 -2.878 1.00 92.38 174 TYR A N 1
ATOM 1404 C CA . TYR A 1 174 ? 8.102 -10.158 -2.054 1.00 92.38 174 TYR A CA 1
ATOM 1405 C C . TYR A 1 174 ? 6.881 -11.054 -1.814 1.00 92.38 174 TYR A C 1
ATOM 1407 O O . TYR A 1 174 ? 5.949 -10.627 -1.145 1.00 92.38 174 TYR A O 1
ATOM 1415 N N . THR A 1 175 ? 6.867 -12.278 -2.347 1.00 88.06 175 THR A N 1
ATOM 1416 C CA . THR A 1 175 ? 5.726 -13.207 -2.255 1.00 88.06 175 THR A CA 1
ATOM 1417 C C . THR A 1 175 ? 6.078 -14.469 -1.472 1.00 88.06 175 THR A C 1
ATOM 1419 O O . THR A 1 175 ? 7.253 -14.765 -1.242 1.00 88.06 175 THR A O 1
ATOM 1422 N N . LYS A 1 176 ? 5.050 -15.245 -1.095 1.00 67.25 176 LYS A N 1
ATOM 1423 C CA . LYS A 1 176 ? 5.175 -16.566 -0.438 1.00 67.25 176 LYS A CA 1
ATOM 1424 C C . LYS A 1 176 ? 5.872 -16.543 0.927 1.00 67.25 176 LYS A C 1
ATOM 1426 O O . LYS A 1 176 ? 6.533 -17.513 1.303 1.00 67.25 176 LYS A O 1
ATOM 1431 N N . GLN A 1 177 ? 5.706 -15.470 1.692 1.00 73.44 177 GLN A N 1
ATOM 1432 C CA . GLN A 1 177 ? 6.222 -15.427 3.057 1.00 73.44 177 GLN A CA 1
ATOM 1433 C C . GLN A 1 177 ? 5.213 -16.050 4.026 1.00 73.44 177 GLN A C 1
ATOM 1435 O O . GLN A 1 177 ? 4.092 -15.574 4.169 1.00 73.44 177 GLN A O 1
ATOM 1440 N N . SER A 1 178 ? 5.610 -17.133 4.700 1.00 77.19 178 SER A N 1
ATOM 1441 C CA . SER A 1 178 ? 4.839 -17.725 5.805 1.00 77.19 178 SER A CA 1
ATOM 1442 C C . SER A 1 178 ? 5.051 -16.990 7.132 1.00 77.19 178 SER A C 1
ATOM 1444 O O . SER A 1 178 ? 4.386 -17.289 8.121 1.00 77.19 178 SER A O 1
ATOM 1446 N N . THR A 1 179 ? 6.006 -16.063 7.169 1.00 86.62 179 THR A N 1
ATOM 1447 C CA . THR A 1 179 ? 6.344 -15.229 8.323 1.00 86.62 179 THR A CA 1
ATOM 1448 C C . THR A 1 179 ? 5.823 -13.810 8.126 1.00 86.62 179 THR A C 1
ATOM 1450 O O . THR A 1 179 ? 5.697 -13.376 6.982 1.00 86.62 179 THR A O 1
ATOM 1453 N N . PRO A 1 180 ? 5.538 -13.069 9.212 1.00 89.94 180 PRO A N 1
ATOM 1454 C CA . PRO A 1 180 ? 5.212 -11.654 9.111 1.00 89.94 180 PRO A CA 1
ATOM 1455 C C . PRO A 1 180 ? 6.285 -10.863 8.360 1.00 89.94 180 PRO A C 1
ATOM 1457 O O . PRO A 1 180 ? 7.476 -11.058 8.606 1.00 89.94 180 PRO A O 1
ATOM 1460 N N . ASP A 1 181 ? 5.859 -9.954 7.483 1.00 91.19 181 ASP A N 1
ATOM 1461 C CA . ASP A 1 181 ? 6.758 -8.998 6.838 1.00 91.19 181 ASP A CA 1
ATOM 1462 C C . ASP A 1 181 ? 7.172 -7.949 7.877 1.00 91.19 181 ASP A C 1
ATOM 1464 O O . ASP A 1 181 ? 6.379 -7.095 8.274 1.00 91.19 181 ASP A O 1
ATOM 1468 N N . LEU A 1 182 ? 8.400 -8.015 8.376 1.00 89.62 182 LEU A N 1
ATOM 1469 C CA . LEU A 1 182 ? 8.875 -7.065 9.380 1.00 89.62 182 LEU A CA 1
ATOM 1470 C C . LEU A 1 182 ? 9.518 -5.847 8.721 1.00 89.62 182 LEU A C 1
ATOM 1472 O O . LEU A 1 182 ? 10.033 -5.924 7.604 1.00 89.62 182 LEU A O 1
ATOM 1476 N N . LEU A 1 183 ? 9.536 -4.730 9.451 1.00 81.88 183 LEU A N 1
ATOM 1477 C CA . LEU A 1 183 ? 10.344 -3.582 9.063 1.00 81.88 183 LEU A CA 1
ATOM 1478 C C . LEU A 1 183 ? 11.810 -3.996 9.059 1.00 81.88 183 LEU A C 1
ATOM 1480 O O . LEU A 1 183 ? 12.411 -4.235 10.103 1.00 81.88 183 LEU A O 1
ATOM 1484 N N . VAL A 1 184 ? 12.377 -4.088 7.862 1.00 68.31 184 VAL A N 1
ATOM 1485 C CA . VAL A 1 184 ? 13.791 -4.422 7.685 1.00 68.31 184 VAL A CA 1
ATOM 1486 C C . VAL A 1 184 ? 14.659 -3.187 7.941 1.00 68.31 184 VAL A C 1
ATOM 1488 O O . VAL A 1 184 ? 15.828 -3.318 8.301 1.00 68.31 184 VAL A O 1
ATOM 1491 N N . ARG A 1 185 ? 14.096 -1.986 7.744 1.00 68.06 185 ARG A N 1
ATOM 1492 C CA . ARG A 1 185 ? 14.800 -0.701 7.795 1.00 68.06 185 ARG A CA 1
ATOM 1493 C C . ARG A 1 185 ? 13.894 0.403 8.334 1.00 68.06 185 ARG A C 1
ATOM 1495 O O . ARG A 1 185 ? 12.671 0.343 8.196 1.00 68.06 185 ARG A O 1
ATOM 1502 N N . ILE A 1 186 ? 14.530 1.386 8.960 1.00 64.38 186 ILE A N 1
ATOM 1503 C CA . ILE A 1 186 ? 13.936 2.632 9.436 1.00 64.38 186 ILE A CA 1
ATOM 1504 C C . ILE A 1 186 ? 14.707 3.739 8.709 1.00 64.38 186 ILE A C 1
ATOM 1506 O O . ILE A 1 186 ? 15.936 3.724 8.774 1.00 64.38 186 ILE A O 1
ATOM 1510 N N . PHE A 1 187 ? 13.981 4.602 7.995 1.00 58.25 187 PHE A N 1
ATOM 1511 C CA . PHE A 1 187 ? 14.502 5.737 7.218 1.00 58.25 187 PHE A CA 1
ATOM 1512 C C . PHE A 1 187 ? 15.393 6.670 8.044 1.00 58.25 187 PHE A C 1
ATOM 1514 O O . PHE A 1 187 ? 15.075 6.876 9.241 1.00 58.25 187 PHE A O 1
#

Secondary structure (DSSP, 8-state):
-EEEEEE-TT-S-TT---EEEESS-HHHHHHHHHHHHHHHHTSPP-TTS-SS--HHHHHHHHHHHH-PEEE-S----SEEEEHHHHHHHHHTTHHHHHHHHHHH--TTHHHHHHHHHHHHHHHHHHHHHHH-HHHHHHHHHHHHHHHHHHTTPPPPGGG--B-TTS-B-TT---S--SS--------

pLDDT: mean 93.3, std 6.4, range [58.25, 98.5]

Foldseek 3Di:
DAKEWEAAPPDPCPVWTKIWAAPDDPVLLLLLLLLLFLLQLQAFDAPLDDLTQHRVRSSQLCCVFVVIDIDGDDDDHDYYHHNVVSNVVCLVVVVVCQVVNQVSFDALSLLSSLVSVLVVLVVCLVVCVVVPVVSNVSSVVCSVQSVVLNVFDQRDQVVCTAGNVSHGRGRDRRDDDPHGDHNPDRD

Sequence (187 aa):
MNKFRITHTYAIRKDDFYAIETTMSLRQVNVAVAYLQFMHFNLPSFNFLNDGLCELDVIVLMHRIYGAYVITDRTAIEAEVDLYVNWEQQLCQIQKILPEIHEIARPGVNESILFHLWEMGNRILPMLKQTNTALHDEAMLQLPRIDRVLKGTAVDSAWGWCSFDGEPCGGNVYTKQSTPDLLVRIF

Organism: Proteus vulgaris (NCBI:txid585)